Protein 7KSB (pdb70)

Solvent-accessible surface area: 9269 Å² total; per-residue (Å²): 131,21,56,34,11,72,0,6,34,15,8,15,40,0,16,80,7,5,40,158,19,54,121,10,57,125,117,0,28,62,7,0,172,45,0,75,94,54,5,66,80,113,72,17,43,40,35,0,0,58,5,7,69,79,12,8,54,42,8,109,40,28,103,72,80,7,2,83,23,0,22,146,112,21,72,20,132,18,46,5,59,15,24,112,165,29,78,4,72,155,22,104,113,19,52,34,10,80,0,7,36,15,11,14,52,0,11,77,7,5,32,153,20,56,119,12,56,118,113,0,31,55,7,0,163,46,0,76,85,53,7,67,79,127,61,28,49,49,21,0,1,74,5,3,73,77,13,10,55,64,12,110,35,30,96,87,76,7,1,80,23,1,23,146,111,20,71,23,138,21,51,4,55,14,22,136,166,28,82,18,89,171,34,102

Nearest PDB structures (foldseek):
  7ksb-assembly1_A  TM=1.011E+00  e=2.504E-15  Actinidia chinensis var. chinensis
  6iwm-assembly1_A  TM=9.734E-01  e=1.433E-10  Solanum melongena
  5tvi-assembly1_V  TM=9.740E-01  e=3.442E-09  Solanum melongena
  6frr-assembly2_B  TM=9.776E-01  e=2.811E-08  Artemisia vulgaris
  6frr-assembly1_A  TM=9.374E-01  e=6.586E-08  Artemisia vulgaris

InterPro domains:
  IPR000528 Plant non-specific lipid-transfer protein/Par allergen [PR00382] (28-44)
  IPR000528 Plant non-specific lipid-transfer protein/Par allergen [PR00382] (48-62)
  IPR000528 Plant non-specific lipid-transfer protein/Par allergen [PR00382] (69-84)
  IPR000528 Plant non-specific lipid-transfer protein/Par allergen [PR00382] (86-103)
  IPR000528 Plant non-specific lipid-transfer protein/Par allergen [PR00382] (104-114)
  IPR000528 Plant non-specific lipid-transfer protein/Par allergen [PTHR33076] (7-114)
  IPR016140 Bifunctional inhibitor/plant lipid transfer protein/seed storage helical domain [PF00234] (29-113)
  IPR016140 Bifunctional inhibitor/plant lipid transfer protein/seed storage helical domain [SM00499] (29-113)
  IPR036312 Bifunctional inhibitor/plant lipid transfer protein/seed storage helical domain superfamily [G3DSA:1.10.110.10] (26-114)
  IPR036312 Bifunctional inhibitor/plant lipid transfer protein/seed storage helical domain superfamily [SSF47699] (27-114)

Foldseek 3Di:
DDDLCLLCVLQVQVVVCQLPNDARDPSNLVSLVSLQVQQPDLVSLLNSQVSLLVVQVVPVSGDQVSQQCSCVRSVHPHQHGRHVPDDSVPGD/DDALCLLCVLQVQVVVCQLPPDAGDPSNLVSLVVLQVQQPDLVSLLNNQVSLLVVQVVSVSGDQVSQQCSCVRSVHPHQHGRHVPDDSVVGD

Radius of gyration: 16.4 Å; Cα contacts (8 Å, |Δi|>4): 303; chains: 2; bounding box: 37×41×37 Å

B-factor: mean 28.71, std 10.25, range [15.24, 72.19]

Organism: Actinidia chinensis var. chinensis (NCBI:txid1590841)

Sequence (184 aa):
AVSCGQVDTSLTPCLTYLTKGGTPSTQCCSGVRSLKSMTGTKADRQAACNCLKQAAARYQGIKDAAAAALSQKCGVQLSVPISRKTDCSKISAVSCGQVDTSLTPCLTTYLTKGGTPSTQCCSGVRSLKSMTGTKADRQAACNCLKQAAARYQGIKDAAAAALSQKCGVQQLSVPISRKTDCSKIS

Structure (mmCIF, N/CA/C/O backbone):
data_7KSB
#
_entry.id   7KSB
#
_cell.length_a   38.812
_cell.length_b   38.130
_cell.length_c   48.414
_cell.angle_alpha   90.000
_cell.angle_beta   98.860
_cell.angle_gamma   90.000
#
_symmetry.space_group_name_H-M   'P 1 21 1'
#
loop_
_entity.id
_entity.type
_entity.pdbx_descrip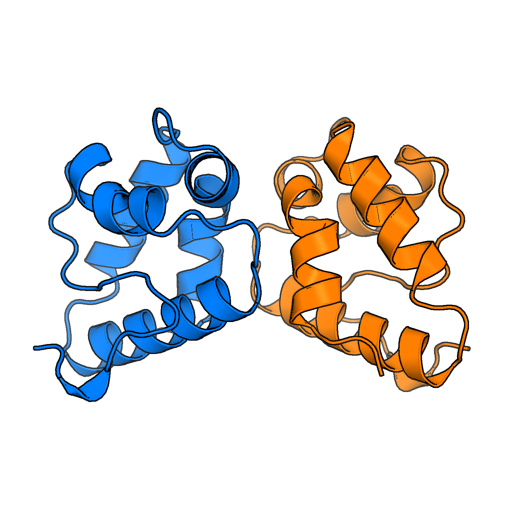tion
1 polymer 'Non-specific lipid-transfer protein 1'
2 non-polymer 'SULFATE ION'
3 water water
#
loop_
_atom_site.group_PDB
_atom_site.id
_atom_site.type_symbol
_atom_site.label_atom_id
_atom_site.label_alt_id
_atom_site.label_comp_id
_atom_site.label_asym_id
_atom_site.label_entity_id
_atom_site.label_seq_id
_atom_site.pdbx_PDB_ins_code
_atom_site.Cartn_x
_atom_site.Cartn_y
_atom_site.Cartn_z
_atom_site.occupancy
_atom_site.B_iso_or_equiv
_atom_site.auth_seq_id
_atom_site.auth_comp_id
_atom_site.auth_asym_id
_atom_site.auth_atom_id
_atom_site.pdbx_PDB_model_num
ATOM 1 N N . ALA A 1 1 ? 8.690 4.737 -10.104 1.00 44.32 1 ALA A N 1
ATOM 2 C CA . ALA A 1 1 ? 9.586 5.442 -9.159 1.00 42.38 1 ALA A CA 1
ATOM 3 C C . ALA A 1 1 ? 8.812 5.747 -7.869 1.00 41.38 1 ALA A C 1
ATOM 4 O O . ALA A 1 1 ? 7.701 6.307 -7.967 1.00 44.66 1 ALA A O 1
ATOM 6 N N . VAL A 1 2 ? 9.342 5.330 -6.714 1.00 37.49 2 VAL A N 1
ATOM 7 C CA . VAL A 1 2 ? 8.839 5.775 -5.385 1.00 33.84 2 VAL A CA 1
ATOM 8 C C . VAL A 1 2 ? 10.019 6.331 -4.589 1.00 31.06 2 VAL A C 1
ATOM 9 O O . VAL A 1 2 ? 11.109 5.724 -4.591 1.00 29.40 2 VAL A O 1
ATOM 13 N N . SER A 1 3 ? 9.791 7.473 -3.963 1.00 27.77 3 SER A N 1
ATOM 14 C CA . SER A 1 3 ? 10.737 8.130 -3.041 1.00 27.21 3 SER A CA 1
ATOM 15 C C . SER A 1 3 ? 10.478 7.640 -1.616 1.00 25.68 3 SER A C 1
ATOM 16 O O . SER A 1 3 ? 9.344 7.196 -1.310 1.00 20.49 3 SER A O 1
ATOM 19 N N . CYS A 1 4 ? 11.490 7.753 -0.752 1.00 25.70 4 CYS A N 1
ATOM 20 C CA . CYS A 1 4 ? 11.321 7.527 0.704 1.00 26.07 4 CYS A CA 1
ATOM 21 C C . CYS A 1 4 ? 10.326 8.549 1.267 1.00 23.34 4 CYS A C 1
ATOM 22 O O . CYS A 1 4 ? 9.635 8.172 2.182 1.00 22.27 4 CYS A O 1
ATOM 25 N N . GLY A 1 5 ? 10.256 9.754 0.712 1.00 23.09 5 GLY A N 1
ATOM 26 C CA . GLY A 1 5 ? 9.284 10.801 1.074 1.00 22.50 5 GLY A CA 1
ATOM 27 C C . GLY A 1 5 ? 7.864 10.273 0.949 1.00 22.20 5 GLY A C 1
ATOM 28 O O . GLY A 1 5 ? 7.072 10.354 1.948 1.00 20.02 5 GLY A O 1
ATOM 29 N N . GLN A 1 6 ? 7.562 9.711 -0.218 1.00 21.12 6 GLN A N 1
ATOM 30 C CA . GLN A 1 6 ? 6.268 9.041 -0.499 1.00 21.78 6 GLN A CA 1
ATOM 31 C C . GLN A 1 6 ? 6.048 7.912 0.497 1.00 21.93 6 GLN A C 1
ATOM 32 O O . GLN A 1 6 ? 4.992 7.894 1.144 1.00 20.73 6 GLN A O 1
ATOM 38 N N . VAL A 1 7 ? 7.025 7.027 0.651 1.00 22.14 7 VAL A N 1
ATOM 39 C CA . VAL A 1 7 ? 6.850 5.790 1.486 1.00 21.55 7 VAL A CA 1
ATOM 40 C C . VAL A 1 7 ? 6.646 6.162 2.964 1.00 21.29 7 VAL A C 1
ATOM 41 O O . VAL A 1 7 ? 5.640 5.733 3.562 1.00 19.12 7 VAL A O 1
ATOM 45 N N . ASP A 1 8 ? 7.532 7.000 3.494 1.00 21.09 8 ASP A N 1
ATOM 46 C CA . ASP A 1 8 ? 7.550 7.450 4.901 1.00 21.40 8 ASP A CA 1
ATOM 47 C C . ASP A 1 8 ? 6.296 8.268 5.237 1.00 19.52 8 ASP A C 1
ATOM 48 O O . ASP A 1 8 ? 5.730 8.079 6.335 1.00 19.01 8 ASP A O 1
ATOM 53 N N . THR A 1 9 ? 5.848 9.107 4.301 1.00 19.74 9 THR A N 1
ATOM 54 C CA . THR A 1 9 ? 4.639 9.941 4.458 1.00 18.78 9 THR A CA 1
ATOM 55 C C . THR A 1 9 ? 3.425 9.015 4.551 1.00 19.33 9 THR A C 1
ATOM 56 O O . THR A 1 9 ? 2.562 9.218 5.419 1.00 21.33 9 THR A O 1
ATOM 60 N N . SER A 1 10 ? 3.338 8.022 3.685 1.00 19.99 10 SER A N 1
ATOM 61 C CA . SER A 1 10 ? 2.205 7.063 3.690 1.00 21.23 10 SER A CA 1
ATOM 62 C C . SER A 1 10 ? 2.119 6.375 5.055 1.00 21.62 10 SER A C 1
ATOM 63 O O . SER A 1 10 ? 1.004 6.176 5.542 1.00 20.17 10 SER A O 1
ATOM 66 N N . LEU A 1 11 ? 3.229 6.012 5.681 1.00 20.86 11 LEU A N 1
ATOM 67 C CA . LEU A 1 11 ? 3.105 5.301 6.989 1.00 21.38 11 LEU A CA 1
ATOM 68 C C . LEU A 1 11 ? 3.246 6.266 8.180 1.00 21.84 11 LEU A C 1
ATOM 69 O O . LEU A 1 11 ? 3.219 5.784 9.318 1.00 19.76 11 LEU A O 1
ATOM 74 N N . THR A 1 12 ? 3.234 7.568 7.946 1.00 20.78 12 THR A N 1
ATOM 75 C CA . THR A 1 12 ? 3.366 8.547 9.044 1.00 22.83 12 THR A CA 1
ATOM 76 C C . THR A 1 12 ? 2.272 8.324 10.090 1.00 21.99 12 THR A C 1
ATOM 77 O O . THR A 1 12 ? 2.594 8.291 11.263 1.00 22.67 12 THR A O 1
ATOM 81 N N . PRO A 1 13 ? 0.990 8.103 9.742 1.00 21.78 13 PRO A N 1
ATOM 82 C CA . PRO A 1 13 ? -0.058 7.883 10.750 1.00 22.47 13 PRO A CA 1
ATOM 83 C C . PRO A 1 13 ? 0.010 6.526 11.455 1.00 20.95 13 PRO A C 1
ATOM 84 O O . PRO A 1 13 ? -0.798 6.313 12.312 1.00 20.94 13 PRO A O 1
ATOM 88 N N . CYS A 1 14 ? 0.897 5.627 11.026 1.00 18.75 14 CYS A N 1
ATOM 89 C CA . CYS A 1 14 ? 1.087 4.281 11.620 1.00 18.53 14 CYS A CA 1
ATOM 90 C C . CYS A 1 14 ? 2.093 4.287 12.773 1.00 18.54 14 CYS A C 1
ATOM 91 O O . CYS A 1 14 ? 2.219 3.252 13.421 1.00 17.26 14 CYS A O 1
ATOM 94 N N . LEU A 1 15 ? 2.773 5.405 13.044 1.00 20.07 15 LEU A N 1
ATOM 95 C CA . LEU A 1 15 ? 3.844 5.412 14.070 1.00 21.68 15 LEU A CA 1
ATOM 96 C C . LEU A 1 15 ? 3.260 5.133 15.447 1.00 20.78 15 LEU A C 1
ATOM 97 O O . LEU A 1 15 ? 3.925 4.458 16.217 1.00 18.74 15 LEU A O 1
ATOM 102 N N . THR A 1 16 ? 2.073 5.627 15.759 1.00 20.52 16 THR A N 1
ATOM 103 C CA . THR A 1 16 ? 1.475 5.326 17.083 1.00 21.14 16 THR A CA 1
ATOM 104 C C . THR A 1 16 ? 1.459 3.805 17.250 1.00 18.73 16 THR A C 1
ATOM 105 O O . THR A 1 16 ? 2.040 3.274 18.229 1.00 18.86 16 THR A O 1
ATOM 109 N N . TYR A 1 17 ? 0.844 3.112 16.300 1.00 18.42 17 TYR A N 1
ATOM 110 C CA . TYR A 1 17 ? 0.691 1.646 16.280 1.00 17.33 17 TYR A CA 1
ATOM 111 C C . TYR A 1 17 ? 2.065 0.993 16.228 1.00 17.36 17 TYR A C 1
ATOM 112 O O . TYR A 1 17 ? 2.281 -0.034 16.939 1.00 16.03 17 TYR A O 1
ATOM 121 N N . LEU A 1 18 ? 2.999 1.506 15.410 1.00 17.42 18 LEU A N 1
ATOM 122 C CA . LEU A 1 18 ? 4.283 0.781 15.239 1.00 17.63 18 LEU A CA 1
ATOM 123 C C . LEU A 1 18 ? 5.085 0.759 16.539 1.00 18.78 18 LEU A C 1
ATOM 124 O O . LEU A 1 18 ? 5.947 -0.151 16.680 1.00 19.49 18 LEU A O 1
ATOM 129 N N . THR A 1 19 ? 4.886 1.766 17.395 1.00 19.92 19 THR A N 1
ATOM 130 C CA . THR A 1 19 ? 5.662 1.965 18.628 1.00 20.92 19 THR A CA 1
ATOM 131 C C . THR A 1 19 ? 4.873 1.392 19.815 1.00 20.91 19 THR A C 1
ATOM 132 O O . THR A 1 19 ? 5.527 0.980 20.771 1.00 20.20 19 THR A O 1
ATOM 136 N N . LYS A 1 20 ? 3.545 1.391 19.788 1.00 21.57 20 LYS A N 1
ATOM 137 C CA . LYS A 1 20 ? 2.732 0.906 20.944 1.00 24.39 20 LYS A CA 1
ATOM 138 C C . LYS A 1 20 ? 1.992 -0.409 20.675 1.00 25.44 20 LYS A C 1
ATOM 139 O O . LYS A 1 20 ? 1.479 -0.987 21.651 1.00 28.57 20 LYS A O 1
ATOM 145 N N . GLY A 1 21 ? 1.821 -0.821 19.423 1.00 26.50 21 GLY A N 1
ATOM 146 C CA . GLY A 1 21 ? 0.955 -1.961 19.047 1.00 26.01 21 GLY A CA 1
ATOM 147 C C . GLY A 1 21 ? -0.524 -1.616 19.203 1.00 27.03 21 GLY A C 1
ATOM 148 O O . GLY A 1 21 ? -0.874 -0.417 19.123 1.00 25.71 21 GLY A O 1
ATOM 149 N N . GLY A 1 22 ? -1.353 -2.635 19.402 1.00 26.78 22 GLY A N 1
ATOM 150 C CA . GLY A 1 22 ? -2.828 -2.533 19.495 1.00 27.12 22 GLY A CA 1
ATOM 151 C C . GLY A 1 22 ? -3.454 -2.568 18.119 1.00 25.97 22 GLY A C 1
ATOM 152 O O . GLY A 1 22 ? -3.159 -3.496 17.362 1.00 26.67 22 GLY A O 1
ATOM 153 N N . THR A 1 23 ? -4.241 -1.560 17.772 1.00 26.47 23 THR A N 1
ATOM 154 C CA . THR A 1 23 ? -4.991 -1.519 16.496 1.00 27.99 23 THR A CA 1
ATOM 155 C C . THR A 1 23 ? -4.534 -0.327 15.683 1.00 27.26 23 THR A C 1
ATOM 156 O O . THR A 1 23 ? -4.593 0.780 16.183 1.00 29.48 23 THR A O 1
ATOM 160 N N . PRO A 1 24 ? -4.106 -0.490 14.416 1.00 27.89 24 PRO A N 1
ATOM 161 C CA . PRO A 1 24 ? -3.863 0.672 13.554 1.00 26.90 24 PRO A CA 1
ATOM 162 C C . 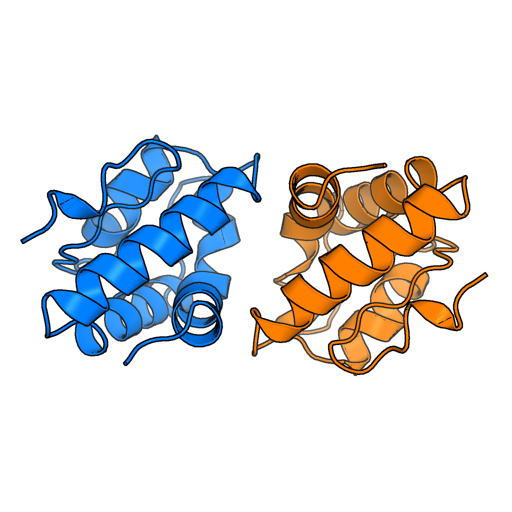PRO A 1 24 ? -5.119 1.539 13.317 1.00 25.97 24 PRO A C 1
ATOM 163 O O . PRO A 1 24 ? -6.197 1.041 13.221 1.00 25.78 24 PRO A O 1
ATOM 167 N N . SER A 1 25 ? -4.914 2.845 13.230 1.00 26.90 25 SER A N 1
ATOM 168 C CA . SER A 1 25 ? -5.946 3.851 12.859 1.00 27.59 25 SER A CA 1
ATOM 169 C C . SER A 1 25 ? -6.409 3.641 11.415 1.00 27.12 25 SER A C 1
ATOM 170 O O . SER A 1 25 ? -5.631 3.111 10.550 1.00 25.01 25 SER A O 1
ATOM 173 N N . THR A 1 26 ? -7.617 4.100 11.135 1.00 27.81 26 THR A N 1
ATOM 174 C CA . THR A 1 26 ? -8.181 4.079 9.763 1.00 28.41 26 THR A CA 1
ATOM 175 C C . THR A 1 26 ? -7.177 4.761 8.828 1.00 27.53 26 THR A C 1
ATOM 176 O O . THR A 1 26 ? -6.903 4.206 7.774 1.00 24.13 26 THR A O 1
ATOM 180 N N . GLN A 1 27 ? -6.647 5.924 9.208 1.00 27.09 27 GLN A N 1
ATOM 181 C CA . GLN A 1 27 ? -5.694 6.674 8.354 1.00 28.64 27 GLN A CA 1
ATOM 182 C C . GLN A 1 27 ? -4.417 5.844 8.186 1.00 24.60 27 GLN A C 1
ATOM 183 O O . GLN A 1 27 ? -3.847 5.853 7.090 1.00 23.81 27 GLN A O 1
ATOM 189 N N . CYS A 1 28 ? -3.980 5.140 9.223 1.00 23.13 28 CYS A N 1
ATOM 190 C CA . CYS A 1 28 ? -2.808 4.239 9.078 1.00 21.45 28 CYS A CA 1
ATOM 191 C C . CYS A 1 28 ? -3.123 3.197 8.012 1.00 21.14 28 CYS A C 1
ATOM 192 O O . CYS A 1 28 ? -2.316 3.062 7.082 1.00 19.59 28 CYS A O 1
ATOM 195 N N . CYS A 1 29 ? -4.256 2.508 8.116 1.00 21.19 29 CYS A N 1
ATOM 196 C CA . CYS A 1 29 ? -4.618 1.482 7.103 1.00 22.27 29 CYS A CA 1
ATOM 197 C C . CYS A 1 29 ? -4.749 2.114 5.704 1.00 22.70 29 CYS A C 1
ATOM 198 O O . CYS A 1 29 ? -4.322 1.483 4.716 1.00 21.86 29 CYS A O 1
ATOM 201 N N . SER A 1 30 ? -5.293 3.329 5.577 1.00 21.94 30 SER A N 1
ATOM 202 C CA . SER A 1 30 ? -5.372 4.031 4.260 1.00 21.97 30 SER A CA 1
ATOM 203 C C . SER A 1 30 ? -3.954 4.247 3.721 1.00 19.41 30 SER A C 1
ATOM 204 O O . SER A 1 30 ? -3.685 4.019 2.556 1.00 18.66 30 SER A O 1
ATOM 207 N N . GLY A 1 31 ? -3.027 4.526 4.618 1.00 17.95 31 GLY A N 1
ATOM 208 C CA . GLY A 1 31 ? -1.615 4.700 4.314 1.00 17.46 31 GLY A CA 1
ATOM 209 C C . GLY A 1 31 ? -1.008 3.421 3.753 1.00 17.35 31 GLY A C 1
ATOM 210 O O . GLY A 1 31 ? -0.210 3.496 2.828 1.00 15.24 31 GLY A O 1
ATOM 211 N N . VAL A 1 32 ? -1.308 2.295 4.393 1.00 17.01 32 VAL A N 1
ATOM 212 C CA . VAL A 1 32 ? -0.769 0.964 4.011 1.00 17.59 32 VAL A CA 1
ATOM 213 C C . VAL A 1 32 ? -1.346 0.600 2.649 1.00 17.64 32 VAL A C 1
ATOM 214 O O . VAL A 1 32 ? -0.609 0.071 1.778 1.00 18.20 32 VAL A O 1
ATOM 218 N N . ARG A 1 33 ? -2.630 0.830 2.476 1.00 18.79 33 ARG A N 1
ATOM 219 C CA . ARG A 1 33 ? -3.245 0.711 1.121 1.00 20.90 33 ARG A CA 1
ATOM 220 C C . ARG A 1 33 ? -2.524 1.581 0.082 1.00 20.77 33 ARG A C 1
ATOM 221 O O . ARG A 1 33 ? -2.337 1.082 -0.984 1.00 19.28 33 ARG A O 1
ATOM 229 N N . SER A 1 34 ? -2.136 2.826 0.393 1.00 20.47 34 SER A N 1
ATOM 230 C CA . SER A 1 34 ? -1.426 3.703 -0.570 1.00 21.99 34 SER A CA 1
ATOM 231 C C . SER A 1 34 ? -0.110 3.038 -0.903 1.00 19.33 34 SER A C 1
ATOM 232 O O . SER A 1 34 ? 0.272 3.082 -2.051 1.00 21.39 34 SER A O 1
ATOM 235 N N . LEU A 1 35 ? 0.564 2.493 0.090 1.00 18.09 35 LEU A N 1
ATOM 236 C CA . LEU A 1 35 ? 1.868 1.843 -0.111 1.00 20.04 35 LEU A CA 1
ATOM 237 C C . LEU A 1 35 ? 1.730 0.689 -1.121 1.00 19.00 35 LEU A C 1
ATOM 238 O O . LEU A 1 35 ? 2.574 0.543 -2.007 1.00 18.10 35 LEU A O 1
ATOM 243 N N . LYS A 1 36 ? 0.745 -0.165 -0.921 1.00 19.20 36 LYS A N 1
ATOM 244 C CA . LYS A 1 36 ? 0.473 -1.305 -1.828 1.00 19.10 36 LYS A CA 1
ATOM 245 C C . LYS A 1 36 ? 0.187 -0.750 -3.233 1.00 20.02 36 LYS A C 1
ATOM 246 O O . LYS A 1 36 ? 0.788 -1.235 -4.216 1.00 19.78 36 LYS A O 1
ATOM 252 N N . SER A 1 37 ? -0.667 0.259 -3.374 1.00 20.60 37 SER A N 1
ATOM 253 C CA . SER A 1 37 ? -0.990 0.712 -4.753 1.00 22.65 37 SER A CA 1
ATOM 254 C C . SER A 1 37 ? 0.211 1.378 -5.421 1.00 22.50 37 SER A C 1
ATOM 255 O O . SER A 1 37 ? 0.168 1.504 -6.617 1.00 20.66 37 SER A O 1
ATOM 258 N N . MET A 1 38 ? 1.238 1.793 -4.684 1.00 24.07 38 MET A N 1
ATOM 259 C CA . MET A 1 38 ? 2.359 2.500 -5.340 1.00 26.46 38 MET A CA 1
ATOM 260 C C . MET A 1 38 ? 3.550 1.555 -5.591 1.00 25.79 38 MET A C 1
ATOM 261 O O . MET A 1 38 ? 4.545 2.007 -6.203 1.00 26.88 38 MET A O 1
ATOM 266 N N . THR A 1 39 ? 3.451 0.280 -5.224 1.00 23.97 39 THR A N 1
ATOM 267 C CA . THR A 1 39 ? 4.598 -0.655 -5.371 1.00 24.76 39 THR A CA 1
ATOM 268 C C . THR A 1 39 ? 4.270 -1.834 -6.302 1.00 24.79 39 THR A C 1
ATOM 269 O O . THR A 1 39 ? 4.545 -2.975 -5.933 1.00 25.52 39 THR A O 1
ATOM 273 N N . GLY A 1 40 ? 3.704 -1.568 -7.474 1.00 24.34 40 GLY A N 1
ATOM 274 C CA . GLY A 1 40 ? 3.372 -2.611 -8.451 1.00 23.41 40 GLY A CA 1
ATOM 275 C C . GLY A 1 40 ? 4.594 -3.207 -9.144 1.00 22.92 40 GLY A C 1
ATOM 276 O O . GLY A 1 40 ? 4.487 -4.296 -9.691 1.00 22.58 40 GLY A O 1
ATOM 277 N N . THR A 1 41 ? 5.715 -2.503 -9.251 1.00 21.18 41 THR A N 1
ATOM 278 C CA . THR A 1 41 ? 6.887 -3.108 -9.936 1.00 20.96 41 THR A CA 1
ATOM 279 C C . THR A 1 41 ? 7.868 -3.639 -8.886 1.00 20.89 41 THR A C 1
ATOM 280 O O . THR A 1 41 ? 7.930 -3.111 -7.773 1.00 19.47 41 THR A O 1
ATOM 284 N N . LYS A 1 42 ? 8.664 -4.625 -9.258 1.00 22.28 42 LYS A N 1
ATOM 285 C CA . LYS A 1 42 ? 9.803 -5.072 -8.415 1.00 24.05 42 LYS A CA 1
ATOM 286 C C . LYS A 1 42 ? 10.695 -3.880 -7.982 1.00 23.03 42 LYS A C 1
ATOM 287 O O . LYS A 1 42 ? 11.119 -3.851 -6.829 1.00 21.81 42 LYS A O 1
ATOM 293 N N . ALA A 1 43 ? 10.992 -2.910 -8.852 1.00 23.87 43 ALA A N 1
ATOM 294 C CA . ALA A 1 43 ? 11.894 -1.788 -8.468 1.00 23.82 43 ALA A CA 1
ATOM 295 C C . ALA A 1 43 ? 11.261 -1.009 -7.302 1.00 23.08 43 ALA A C 1
ATOM 296 O O . ALA A 1 43 ? 11.945 -0.639 -6.343 1.00 20.99 43 ALA A O 1
ATOM 298 N N . ASP A 1 44 ? 9.961 -0.759 -7.388 1.00 22.70 44 ASP A N 1
ATOM 299 C CA . ASP A 1 44 ? 9.236 0.063 -6.385 1.00 22.64 44 ASP A CA 1
ATOM 300 C C . ASP A 1 44 ? 9.168 -0.734 -5.087 1.00 21.68 44 ASP A C 1
ATOM 301 O O . ASP A 1 44 ? 9.290 -0.112 -4.054 1.00 22.38 44 ASP A O 1
ATOM 306 N N . ARG A 1 45 ? 8.977 -2.052 -5.140 1.00 22.07 45 ARG A N 1
ATOM 307 C CA . ARG A 1 45 ? 8.902 -2.881 -3.905 1.00 22.41 45 ARG A CA 1
ATOM 308 C C . ARG A 1 45 ? 10.274 -2.866 -3.226 1.00 21.96 45 ARG A C 1
ATOM 309 O O . ARG A 1 45 ? 10.369 -2.736 -2.013 1.00 20.68 45 ARG A O 1
ATOM 317 N N . GLN A 1 46 ? 11.334 -3.022 -3.998 1.00 22.53 46 GLN A N 1
ATOM 318 C CA . GLN A 1 46 ? 12.687 -2.970 -3.418 1.00 22.72 46 GLN A CA 1
ATOM 319 C C . GLN A 1 46 ? 12.963 -1.565 -2.880 1.00 22.05 46 GLN A C 1
ATOM 320 O O . GLN A 1 46 ? 13.537 -1.498 -1.777 1.00 20.73 46 GLN A O 1
ATOM 326 N N . ALA A 1 47 ? 12.611 -0.505 -3.616 1.00 20.97 47 ALA A N 1
ATOM 327 C CA . ALA A 1 47 ? 12.803 0.876 -3.143 1.00 20.91 47 ALA A CA 1
ATOM 328 C C . ALA A 1 47 ? 11.981 1.051 -1.858 1.00 21.02 47 ALA A C 1
ATOM 329 O O . ALA A 1 47 ? 12.543 1.589 -0.870 1.00 21.84 47 ALA A O 1
ATOM 331 N N . ALA A 1 48 ? 10.746 0.562 -1.817 1.00 19.16 48 ALA A N 1
ATOM 332 C CA . ALA A 1 48 ? 9.902 0.757 -0.609 1.00 20.61 48 ALA A CA 1
ATOM 333 C C . ALA A 1 48 ? 10.588 0.058 0.558 1.00 21.61 48 ALA A C 1
ATOM 334 O O . ALA A 1 48 ? 10.781 0.676 1.623 1.00 21.83 48 ALA A O 1
ATOM 336 N N . CYS A 1 49 ? 10.986 -1.183 0.329 1.00 22.22 49 CYS A N 1
ATOM 337 C CA . CYS A 1 49 ? 11.593 -2.027 1.379 1.00 24.00 49 CYS A CA 1
ATOM 338 C C . CYS A 1 49 ? 12.809 -1.275 1.959 1.00 23.14 49 CYS A C 1
ATOM 339 O O . CYS A 1 49 ? 12.980 -1.298 3.166 1.00 21.37 49 CYS A O 1
ATOM 342 N N . ASN A 1 50 ? 13.666 -0.701 1.110 1.00 25.05 50 ASN A N 1
ATOM 343 C CA . ASN A 1 50 ? 14.882 0.015 1.573 1.00 25.81 50 ASN A CA 1
ATOM 344 C C . ASN A 1 50 ? 14.484 1.218 2.431 1.00 24.43 50 ASN A C 1
ATOM 345 O O . ASN A 1 50 ? 15.043 1.335 3.528 1.00 22.23 50 ASN A O 1
ATOM 350 N N . CYS A 1 51 ? 13.582 2.057 1.927 1.00 24.49 51 CYS A N 1
ATOM 351 C CA . CYS A 1 51 ? 13.001 3.207 2.675 1.00 26.25 51 CYS A CA 1
ATOM 352 C C . CYS A 1 51 ? 12.526 2.748 4.061 1.00 26.99 51 CYS A C 1
ATOM 353 O O . CYS A 1 51 ? 12.833 3.426 5.075 1.00 29.19 51 CYS A O 1
ATOM 356 N N . LEU A 1 52 ? 11.834 1.623 4.140 1.00 26.16 52 LEU A N 1
ATOM 357 C CA . LEU A 1 52 ? 11.183 1.227 5.428 1.00 25.06 52 LEU A CA 1
ATOM 358 C C . LEU A 1 52 ? 12.214 0.605 6.362 1.00 25.35 52 LEU A C 1
ATOM 359 O O . LEU A 1 52 ? 12.058 0.707 7.587 1.00 23.76 52 LEU A O 1
ATOM 364 N N . LYS A 1 53 ? 13.221 -0.035 5.790 1.00 24.31 53 LYS A N 1
ATOM 365 C CA . LYS A 1 53 ? 14.405 -0.521 6.521 1.00 26.28 53 LYS A CA 1
ATOM 366 C C . LYS A 1 53 ? 15.107 0.662 7.193 1.00 24.99 53 LYS A C 1
ATOM 367 O O . LYS A 1 53 ? 15.458 0.552 8.357 1.00 25.51 53 LYS A O 1
ATOM 373 N N . GLN A 1 54 ? 15.421 1.691 6.428 1.00 25.29 54 GLN A N 1
ATOM 374 C CA . GLN A 1 54 ? 16.120 2.901 6.917 1.00 25.98 54 GLN A CA 1
ATOM 375 C C . GLN A 1 54 ? 15.265 3.555 8.016 1.00 25.11 54 GLN A C 1
ATOM 376 O O . GLN A 1 54 ? 15.845 3.991 9.022 1.00 24.39 54 GLN A O 1
ATOM 382 N N . ALA A 1 55 ? 13.945 3.584 7.862 1.00 22.79 55 ALA A N 1
ATOM 383 C CA . ALA A 1 55 ? 13.027 4.252 8.819 1.00 23.21 55 ALA A CA 1
ATOM 384 C C . ALA A 1 55 ? 12.989 3.461 10.120 1.00 23.25 55 ALA A C 1
ATOM 385 O O . ALA A 1 55 ? 13.159 4.058 11.169 1.00 24.35 55 ALA A O 1
ATOM 387 N N . ALA A 1 56 ? 12.856 2.149 10.045 1.00 23.05 56 ALA A N 1
ATOM 388 C CA . ALA A 1 56 ? 12.891 1.230 11.208 1.00 24.27 56 ALA A CA 1
ATOM 389 C C . ALA A 1 56 ? 14.243 1.349 11.950 1.00 25.92 56 ALA A C 1
ATOM 390 O O . ALA A 1 56 ? 14.250 1.342 13.177 1.00 26.99 56 ALA A O 1
ATOM 392 N N . ALA A 1 57 ? 15.356 1.499 11.235 1.00 25.54 57 ALA A N 1
ATOM 393 C CA . ALA A 1 57 ? 16.691 1.724 11.839 1.00 25.88 57 ALA A CA 1
ATOM 394 C C . ALA A 1 57 ? 16.722 3.070 12.600 1.00 25.46 57 ALA A C 1
ATOM 395 O O . ALA A 1 57 ? 17.286 3.095 13.731 1.00 26.73 57 ALA A O 1
ATOM 397 N N . ARG A 1 58 ? 16.154 4.151 12.060 1.00 23.74 58 ARG A N 1
ATOM 398 C CA . ARG A 1 58 ? 16.226 5.494 12.668 1.00 25.38 58 ARG A CA 1
ATOM 399 C C . ARG A 1 58 ? 15.203 5.620 13.816 1.00 23.18 58 ARG A C 1
ATOM 400 O O . ARG A 1 58 ? 15.497 6.342 14.760 1.00 22.25 58 ARG A O 1
ATOM 408 N N . TYR A 1 59 ? 14.045 5.011 13.702 1.00 21.92 59 TYR A N 1
ATOM 409 C CA . TYR A 1 59 ? 12.973 5.094 14.733 1.00 22.49 59 TYR A CA 1
ATOM 410 C C . TYR A 1 59 ? 13.110 3.910 15.685 1.00 19.27 59 TYR A C 1
ATOM 411 O O . TYR A 1 59 ? 12.572 2.821 15.453 1.00 19.97 59 TYR A O 1
ATOM 420 N N . GLN A 1 60 ? 13.873 4.115 16.734 1.00 18.57 60 GLN A N 1
ATOM 421 C CA . GLN A 1 60 ? 14.270 3.061 17.684 1.00 17.97 60 GLN A CA 1
ATOM 422 C C . GLN A 1 60 ? 13.055 2.572 18.519 1.00 17.82 60 GLN A C 1
ATOM 423 O O . GLN A 1 60 ? 13.184 1.535 19.147 1.00 18.41 60 GLN A O 1
ATOM 429 N N . GLY A 1 61 ? 11.939 3.282 18.590 1.00 16.75 61 GLY A N 1
ATOM 430 C CA . GLY A 1 61 ? 10.785 2.823 19.397 1.00 18.85 61 GLY A CA 1
ATOM 431 C C . GLY A 1 61 ? 9.892 1.861 18.597 1.00 19.60 61 GLY A C 1
ATOM 432 O O . GLY A 1 61 ? 8.897 1.396 19.129 1.00 20.93 61 GLY A O 1
ATOM 433 N N . ILE A 1 62 ? 10.226 1.553 17.351 1.00 22.02 62 ILE A N 1
ATOM 434 C CA . ILE A 1 62 ? 9.377 0.632 16.530 1.00 22.69 62 ILE A CA 1
ATOM 435 C C . ILE A 1 62 ? 9.466 -0.783 17.104 1.00 23.92 62 ILE A C 1
ATOM 436 O O . ILE A 1 62 ? 10.577 -1.232 17.373 1.00 23.85 62 ILE A O 1
ATOM 441 N N . LYS A 1 63 ? 8.318 -1.383 17.395 1.00 23.81 63 LYS A N 1
ATOM 442 C CA . LYS A 1 63 ? 8.218 -2.799 17.801 1.00 27.18 63 LYS A CA 1
ATOM 443 C C . LYS A 1 63 ? 8.252 -3.681 16.544 1.00 27.19 63 LYS A C 1
ATOM 444 O O . LYS A 1 63 ? 7.386 -3.520 15.684 1.00 24.81 63 LYS A O 1
ATOM 450 N N . ASP A 1 64 ? 9.194 -4.600 16.422 1.00 29.93 64 ASP A N 1
ATOM 451 C CA . ASP A 1 64 ? 9.280 -5.469 15.221 1.00 30.88 64 ASP A CA 1
ATOM 452 C C . ASP A 1 64 ? 7.982 -6.267 15.067 1.00 27.61 64 ASP A C 1
ATOM 453 O O . ASP A 1 64 ? 7.533 -6.451 13.912 1.00 24.60 64 ASP A O 1
ATOM 458 N N . ALA A 1 65 ? 7.411 -6.755 16.179 1.00 24.31 65 ALA A N 1
ATOM 459 C CA . ALA A 1 65 ? 6.133 -7.494 16.127 1.00 22.79 65 ALA A CA 1
ATOM 460 C C . ALA A 1 65 ? 5.105 -6.625 15.417 1.00 20.31 65 ALA A C 1
ATOM 461 O O . ALA A 1 65 ? 4.414 -7.136 14.562 1.00 21.63 65 ALA A O 1
ATOM 463 N N . ALA A 1 66 ? 4.935 -5.373 15.835 1.00 18.54 66 ALA A N 1
ATOM 464 C CA . ALA A 1 66 ? 3.900 -4.462 15.305 1.00 17.64 66 ALA A CA 1
ATOM 465 C C . ALA A 1 66 ? 4.153 -4.231 13.825 1.00 18.17 66 ALA A C 1
ATOM 466 O O . ALA A 1 66 ? 3.172 -4.32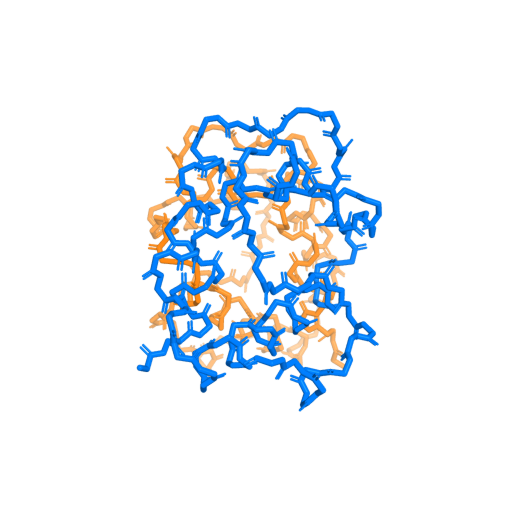9 13.028 1.00 17.43 66 ALA A O 1
ATOM 468 N N . ALA A 1 67 ? 5.414 -3.990 13.452 1.00 17.11 67 ALA A N 1
ATOM 469 C CA . ALA A 1 67 ? 5.791 -3.777 12.032 1.00 18.31 67 ALA A CA 1
ATOM 470 C C . ALA A 1 67 ? 5.354 -4.983 11.165 1.00 18.34 67 ALA A C 1
ATOM 471 O O . ALA A 1 67 ? 4.789 -4.816 10.056 1.00 17.47 67 ALA A O 1
ATOM 473 N N . ALA A 1 68 ? 5.618 -6.203 11.621 1.00 18.96 68 ALA A N 1
ATOM 474 C CA . ALA A 1 68 ? 5.367 -7.442 10.850 1.00 19.24 68 ALA A CA 1
ATOM 475 C C . ALA A 1 68 ? 3.874 -7.722 10.750 1.00 19.30 68 ALA A C 1
ATOM 476 O O . ALA A 1 68 ? 3.524 -8.430 9.834 1.00 19.16 68 ALA A O 1
ATOM 478 N N . ALA A 1 69 ? 3.048 -7.223 11.684 1.00 18.37 69 ALA A N 1
ATOM 479 C CA . ALA A 1 69 ? 1.591 -7.454 11.727 1.00 18.43 69 ALA A CA 1
ATOM 480 C C . ALA A 1 69 ? 0.850 -6.288 11.053 1.00 17.94 69 ALA A C 1
ATOM 481 O O . ALA A 1 69 ? -0.361 -6.447 10.891 1.00 18.72 69 ALA A O 1
ATOM 483 N N . LEU A 1 70 ? 1.512 -5.204 10.660 1.00 17.31 70 LEU A N 1
ATOM 484 C CA . LEU A 1 70 ? 0.774 -3.982 10.202 1.00 17.07 70 LEU A CA 1
ATOM 485 C C . LEU A 1 70 ? -0.099 -4.342 8.999 1.00 17.73 70 LEU A C 1
ATOM 486 O O . LEU A 1 70 ? -1.284 -4.033 9.036 1.00 16.27 70 LEU A O 1
ATOM 491 N N . SER A 1 71 ? 0.442 -4.996 7.954 1.00 18.71 71 SER A N 1
ATOM 492 C CA . SER A 1 71 ? -0.379 -5.246 6.726 1.00 19.70 71 SER A CA 1
ATOM 493 C C . SER A 1 71 ? -1.557 -6.193 7.029 1.00 20.43 71 SER A C 1
ATOM 494 O O . SER A 1 71 ? -2.681 -5.915 6.574 1.00 19.73 71 SER A O 1
ATOM 497 N N . GLN A 1 72 ? -1.295 -7.261 7.763 1.00 18.55 72 GLN A N 1
ATOM 498 C CA . GLN A 1 72 ? -2.311 -8.225 8.269 1.00 22.28 72 GLN A CA 1
ATOM 499 C C . GLN A 1 72 ? -3.418 -7.478 9.024 1.00 21.29 72 GLN A C 1
ATOM 500 O O . GLN A 1 72 ? -4.592 -7.744 8.763 1.00 21.65 72 GLN A O 1
ATOM 506 N N . LYS A 1 73 ? -3.081 -6.600 9.963 1.00 20.13 73 LYS A N 1
ATOM 507 C CA . LYS A 1 73 ? -4.138 -5.929 10.798 1.00 21.78 73 LYS A CA 1
ATOM 508 C C . LYS A 1 73 ? -4.887 -4.894 9.970 1.00 21.74 73 LYS A C 1
ATOM 509 O O . LYS A 1 73 ? -6.040 -4.620 10.325 1.00 19.43 73 LYS A O 1
ATOM 515 N N . CYS A 1 74 ? -4.302 -4.430 8.868 1.00 18.21 74 CYS A N 1
ATOM 516 C CA . CYS A 1 74 ? -4.988 -3.491 7.954 1.00 18.80 74 CYS A CA 1
ATOM 517 C C . CYS A 1 74 ? -5.760 -4.243 6.890 1.00 17.79 74 CYS A C 1
ATOM 518 O O . CYS A 1 74 ? -6.440 -3.579 6.142 1.00 18.80 74 CYS A O 1
ATOM 521 N N . GLY A 1 75 ? -5.669 -5.568 6.802 1.00 17.09 75 GLY A N 1
ATOM 522 C CA . GLY A 1 75 ? -6.379 -6.272 5.719 1.00 17.48 75 GLY A CA 1
ATOM 523 C C . GLY A 1 75 ? -5.715 -6.043 4.354 1.00 17.68 75 GLY A C 1
ATOM 524 O O . GLY A 1 75 ? -6.376 -6.186 3.334 1.00 17.13 75 GLY A O 1
ATOM 525 N N . VAL A 1 76 ? -4.449 -5.691 4.331 1.00 17.10 76 VAL A N 1
ATOM 526 C CA . VAL A 1 76 ? -3.737 -5.366 3.054 1.00 17.74 76 VAL A CA 1
ATOM 527 C C . VAL A 1 76 ? -2.735 -6.481 2.770 1.00 19.00 76 VAL A C 1
ATOM 528 O O . VAL A 1 76 ? -1.907 -6.775 3.605 1.00 18.87 76 VAL A O 1
ATOM 532 N N . GLN A 1 77 ? -2.745 -6.993 1.544 1.00 22.04 77 GLN A N 1
ATOM 533 C CA . GLN A 1 77 ? -1.717 -7.942 1.066 1.00 23.43 77 GLN A CA 1
ATOM 534 C C . GLN A 1 77 ? -0.531 -7.102 0.624 1.00 24.20 77 GLN A C 1
ATOM 535 O O . GLN A 1 77 ? -0.529 -6.625 -0.506 1.00 23.48 77 GLN A O 1
ATOM 541 N N . LEU A 1 78 ? 0.353 -6.782 1.557 1.00 25.80 78 LEU A N 1
ATOM 542 C CA . LEU A 1 78 ? 1.458 -5.858 1.263 1.00 29.21 78 LEU A CA 1
ATOM 543 C C . LEU A 1 78 ? 2.723 -6.699 1.218 1.00 34.74 78 LEU A C 1
ATOM 544 O O . LEU A 1 78 ? 3.176 -7.204 2.318 1.00 37.82 78 LEU A O 1
ATOM 549 N N . SER A 1 79 ? 3.294 -6.738 0.020 1.00 39.61 79 SER A N 1
ATOM 550 C CA . SER A 1 79 ? 4.425 -7.593 -0.408 1.00 43.03 79 SER A CA 1
ATOM 551 C C . SER A 1 79 ? 5.761 -6.894 -0.114 1.00 45.82 79 SER A C 1
ATOM 552 O O . SER A 1 79 ? 6.737 -7.076 -0.923 1.00 43.92 79 SER A O 1
ATOM 555 N N . VAL A 1 80 ? 5.838 -6.166 1.010 1.00 43.22 80 VAL A N 1
ATOM 556 C CA . VAL A 1 80 ? 7.059 -5.434 1.459 1.00 41.78 80 VAL A CA 1
ATOM 557 C C . VAL A 1 80 ? 7.172 -5.604 2.970 1.00 42.19 80 VAL A C 1
ATOM 558 O O . VAL A 1 80 ? 6.316 -5.137 3.718 1.00 43.30 80 VAL A O 1
ATOM 562 N N . PRO A 1 81 ? 8.227 -6.281 3.477 1.00 42.95 81 PRO A N 1
ATOM 563 C CA . PRO A 1 81 ? 8.447 -6.382 4.918 1.00 40.33 81 PRO A CA 1
ATOM 564 C C . PRO A 1 81 ? 8.989 -5.065 5.488 1.00 40.59 81 PRO A C 1
ATOM 565 O O . PRO A 1 81 ? 9.557 -4.247 4.761 1.00 40.62 81 PRO A O 1
ATOM 569 N N . ILE A 1 82 ? 8.767 -4.869 6.780 1.00 38.38 82 ILE A N 1
ATOM 570 C CA . ILE A 1 82 ? 9.144 -3.634 7.524 1.00 38.28 82 ILE A CA 1
ATOM 571 C C . ILE A 1 82 ? 10.011 -4.113 8.685 1.00 38.97 82 ILE A C 1
ATOM 572 O O . ILE A 1 82 ? 9.429 -4.617 9.665 1.00 39.49 82 ILE A O 1
ATOM 577 N N . SER A 1 83 ? 11.333 -3.966 8.557 1.00 37.85 83 SER A N 1
ATOM 578 C CA . SER A 1 83 ? 12.347 -4.364 9.568 1.00 37.05 83 SER A CA 1
ATOM 579 C C . SER A 1 83 ? 13.712 -3.798 9.193 1.00 37.11 83 SER A C 1
ATOM 580 O O . SER A 1 83 ? 14.024 -3.749 7.975 1.00 33.03 83 SER A O 1
ATOM 583 N N . ARG A 1 84 ? 14.510 -3.432 10.199 1.00 36.57 84 ARG A N 1
ATOM 584 C CA . ARG A 1 84 ? 15.874 -2.879 9.977 1.00 36.56 84 ARG A CA 1
ATOM 585 C C . ARG A 1 84 ? 16.851 -3.975 9.492 1.00 34.16 84 ARG A C 1
ATOM 586 O O . ARG A 1 84 ? 17.938 -3.585 9.017 1.00 32.99 84 ARG A O 1
ATOM 594 N N . LYS A 1 85 ? 16.450 -5.250 9.506 1.00 34.15 85 LYS A N 1
ATOM 595 C CA . LYS A 1 85 ? 17.325 -6.429 9.224 1.00 38.74 85 LYS A CA 1
ATOM 596 C C . LYS A 1 85 ? 16.960 -7.157 7.915 1.00 36.67 85 LYS A C 1
ATOM 597 O O . LYS A 1 85 ? 17.482 -8.264 7.694 1.00 36.71 85 LYS A O 1
ATOM 603 N N . THR A 1 86 ? 16.070 -6.617 7.079 1.00 37.53 86 THR A N 1
ATOM 604 C CA . THR A 1 86 ? 15.581 -7.387 5.908 1.00 37.63 86 THR A CA 1
ATOM 605 C C . THR A 1 86 ? 16.586 -7.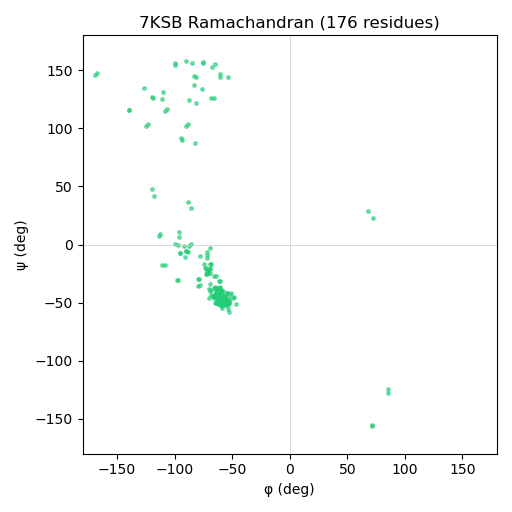229 4.782 1.00 34.53 86 THR A C 1
ATOM 606 O O . THR A 1 86 ? 17.175 -6.142 4.658 1.00 33.82 86 THR A O 1
ATOM 610 N N . ASP A 1 87 ? 16.754 -8.282 4.001 1.00 34.61 87 ASP A N 1
ATOM 611 C CA . ASP A 1 87 ? 17.521 -8.181 2.736 1.00 33.06 87 ASP A CA 1
ATOM 612 C C . ASP A 1 87 ? 16.541 -7.817 1.622 1.00 29.19 87 ASP A C 1
ATOM 613 O O . ASP A 1 87 ? 15.865 -8.714 1.076 1.00 27.94 87 ASP A O 1
ATOM 618 N N . CYS A 1 88 ? 16.551 -6.544 1.254 1.00 28.59 88 CYS A N 1
ATOM 619 C CA . CYS A 1 88 ? 15.550 -5.938 0.344 1.00 30.05 88 CYS A CA 1
ATOM 620 C C . CYS A 1 88 ? 15.805 -6.449 -1.074 1.00 30.04 88 CYS A C 1
ATOM 621 O O . CYS A 1 88 ? 14.824 -6.457 -1.853 1.00 28.86 88 CYS A O 1
ATOM 624 N N . SER A 1 89 ? 17.027 -6.902 -1.364 1.00 29.61 89 SER A N 1
ATOM 625 C CA . SER A 1 89 ? 17.409 -7.442 -2.699 1.00 33.19 89 SER A CA 1
ATOM 626 C C . SER A 1 89 ? 16.754 -8.808 -2.980 1.00 34.77 89 SER A C 1
ATOM 627 O O . SER A 1 89 ? 16.629 -9.177 -4.176 1.00 34.37 89 SER A O 1
ATOM 630 N N . LYS A 1 90 ? 16.344 -9.531 -1.939 1.00 34.66 90 LYS A N 1
ATOM 631 C CA . LYS A 1 90 ? 15.742 -10.875 -2.070 1.00 39.46 90 LYS A CA 1
ATOM 632 C C . LYS A 1 90 ? 14.226 -10.798 -2.285 1.00 41.78 90 LYS A C 1
ATOM 633 O O . LYS A 1 90 ? 13.609 -11.868 -2.493 1.00 44.32 90 LYS A O 1
ATOM 639 N N . ILE A 1 91 ? 13.648 -9.595 -2.298 1.00 40.85 91 ILE A N 1
ATOM 640 C CA . ILE A 1 91 ? 12.185 -9.375 -2.492 1.00 43.70 91 ILE A CA 1
ATOM 641 C C . ILE A 1 91 ? 11.822 -9.562 -3.966 1.00 43.75 91 ILE A C 1
ATOM 642 O O . ILE A 1 91 ? 12.524 -8.996 -4.818 1.00 40.00 91 ILE A O 1
ATOM 647 N N . SER A 1 92 ? 10.742 -10.316 -4.209 1.00 41.62 92 SER A N 1
ATOM 648 C CA . SER A 1 92 ? 10.144 -10.551 -5.540 1.00 45.42 92 SER A CA 1
ATOM 649 C C . SER A 1 92 ? 9.365 -9.309 -5.972 1.00 45.76 92 SER A C 1
ATOM 650 O O . SER A 1 92 ? 9.215 -9.058 -7.194 1.00 44.50 92 SER A O 1
ATOM 654 N N . ALA B 1 1 ? 29.103 13.533 17.489 1.00 45.60 1 ALA B N 1
ATOM 655 C CA . ALA B 1 1 ? 27.835 14.072 16.942 1.00 42.96 1 ALA B CA 1
ATOM 656 C C . ALA B 1 1 ? 26.683 13.088 17.223 1.00 41.31 1 ALA B C 1
ATOM 657 O O . ALA B 1 1 ? 26.854 11.884 16.950 1.00 44.55 1 ALA B O 1
ATOM 659 N N . VAL B 1 2 ? 25.576 13.591 17.797 1.00 34.85 2 VAL B N 1
ATOM 660 C CA . VAL B 1 2 ? 24.297 12.864 18.001 1.00 31.51 2 VAL B CA 1
ATOM 661 C C . VAL B 1 2 ? 23.852 12.308 16.654 1.00 29.62 2 VAL B C 1
ATOM 662 O O . VAL B 1 2 ? 24.089 12.952 15.635 1.00 28.49 2 VAL 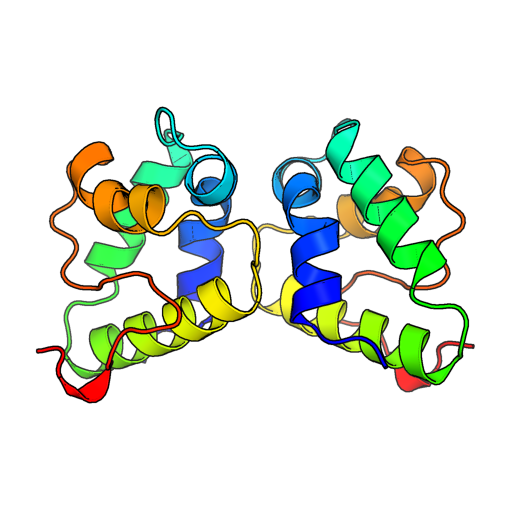B O 1
ATOM 666 N N . SER B 1 3 ? 23.246 11.128 16.647 1.00 27.53 3 SER B N 1
ATOM 667 C CA . SER B 1 3 ? 22.810 10.427 15.417 1.00 27.24 3 SER B CA 1
ATOM 668 C C . SER B 1 3 ? 21.420 10.929 14.992 1.00 26.20 3 SER B C 1
ATOM 669 O O . SER B 1 3 ? 20.632 11.451 15.886 1.00 22.25 3 SER B O 1
ATOM 672 N N . CYS B 1 4 ? 21.086 10.800 13.704 1.00 24.77 4 CYS B N 1
ATOM 673 C CA . CYS B 1 4 ? 19.679 11.035 13.253 1.00 26.33 4 CYS B CA 1
ATOM 674 C C . CYS B 1 4 ? 18.731 10.038 13.960 1.00 24.95 4 CYS B C 1
ATOM 675 O O . CYS B 1 4 ? 17.582 10.437 14.226 1.00 25.20 4 CYS B O 1
ATOM 678 N N . GLY B 1 5 ? 19.210 8.824 14.275 1.00 24.36 5 GLY B N 1
ATOM 679 C CA . GLY B 1 5 ? 18.437 7.845 15.059 1.00 23.93 5 GLY B CA 1
ATOM 680 C C . GLY B 1 5 ? 17.980 8.406 16.401 1.00 22.78 5 GLY B C 1
ATOM 681 O O . GLY B 1 5 ? 16.792 8.288 16.719 1.00 22.55 5 GLY B O 1
ATOM 682 N N . GLN B 1 6 ? 18.899 8.995 17.149 1.00 21.11 6 GLN B N 1
ATOM 683 C CA . GLN B 1 6 ? 18.663 9.660 18.440 1.00 22.04 6 GLN B CA 1
ATOM 684 C C . GLN B 1 6 ? 17.704 10.820 18.228 1.00 21.69 6 GLN B C 1
ATOM 685 O O . GLN B 1 6 ? 16.675 10.857 18.921 1.00 18.18 6 GLN B O 1
ATOM 691 N N . VAL B 1 7 ? 17.993 11.694 17.270 1.00 20.96 7 VAL B N 1
ATOM 692 C CA . VAL B 1 7 ? 17.169 12.930 17.042 1.00 21.94 7 VAL B CA 1
ATOM 693 C C . VAL B 1 7 ? 15.733 12.556 16.622 1.00 21.07 7 VAL B C 1
ATOM 694 O O . VAL B 1 7 ? 14.743 12.991 17.299 1.00 22.24 7 VAL B O 1
ATOM 698 N N . ASP B 1 8 ? 15.610 11.697 15.632 1.00 21.36 8 ASP B N 1
ATOM 699 C CA . ASP B 1 8 ? 14.313 11.260 15.063 1.00 20.91 8 ASP B CA 1
ATOM 700 C C . ASP B 1 8 ? 13.506 10.454 16.090 1.00 20.64 8 ASP B C 1
ATOM 701 O O . ASP B 1 8 ? 12.262 10.613 16.116 1.00 19.24 8 ASP B O 1
ATOM 706 N N . THR B 1 9 ? 14.180 9.623 16.895 1.00 19.34 9 THR B N 1
ATOM 707 C CA . THR B 1 9 ? 13.515 8.798 17.925 1.00 18.68 9 THR B CA 1
ATOM 708 C C . THR B 1 9 ? 12.929 9.743 18.983 1.00 18.96 9 THR B C 1
ATOM 709 O O . THR B 1 9 ? 11.736 9.570 19.354 1.00 19.00 9 THR B O 1
ATOM 713 N N . SER B 1 10 ? 13.704 10.727 19.427 1.00 19.38 10 SER B N 1
ATOM 714 C CA . SER B 1 10 ? 13.214 11.735 20.400 1.00 22.78 10 SER B CA 1
ATOM 715 C C . SER B 1 10 ? 11.939 12.416 19.892 1.00 22.02 10 SER B C 1
ATOM 716 O O . SER B 1 10 ? 11.016 12.632 20.739 1.00 23.40 10 SER B O 1
ATOM 719 N N . LEU B 1 11 ? 11.833 12.769 18.628 1.00 21.02 11 LEU B N 1
ATOM 720 C CA . LEU B 1 11 ? 10.624 13.495 18.145 1.00 22.04 11 LEU B CA 1
ATOM 721 C C . LEU B 1 11 ? 9.568 12.578 17.527 1.00 21.10 11 LEU B C 1
ATOM 722 O O . LEU B 1 11 ? 8.531 13.120 17.077 1.00 19.04 11 LEU B O 1
ATOM 727 N N . THR B 1 12 ? 9.745 11.261 17.583 1.00 21.81 12 THR B N 1
ATOM 728 C CA . THR B 1 12 ? 8.754 10.331 17.006 1.00 23.88 12 THR B CA 1
ATOM 729 C C . THR B 1 12 ? 7.358 10.590 17.588 1.00 22.96 12 THR B C 1
ATOM 730 O O . THR B 1 12 ? 6.411 10.731 16.822 1.00 21.74 12 THR B O 1
ATOM 734 N N . PRO B 1 13 ? 7.181 10.730 18.911 1.00 22.51 13 PRO B N 1
ATOM 735 C CA . PRO B 1 13 ? 5.862 10.990 19.501 1.00 24.51 13 PRO B CA 1
ATOM 736 C C . PRO B 1 13 ? 5.321 12.390 19.180 1.00 22.66 13 PRO B C 1
ATOM 737 O O . PRO B 1 13 ? 4.248 12.693 19.632 1.00 25.07 13 PRO B O 1
ATOM 741 N N . CYS B 1 14 ? 6.090 13.225 18.481 1.00 20.19 14 CYS B N 1
ATOM 742 C CA . CYS B 1 14 ? 5.627 14.587 18.115 1.00 19.34 14 CYS B CA 1
ATOM 743 C C . CYS B 1 14 ? 4.921 14.598 16.757 1.00 19.06 14 CYS B C 1
ATOM 744 O O . CYS B 1 14 ? 4.321 15.614 16.422 1.00 17.83 14 CYS B O 1
ATOM 747 N N . LEU B 1 15 ? 4.978 13.513 15.986 1.00 20.72 15 LEU B N 1
ATOM 748 C CA . LEU B 1 15 ? 4.472 13.538 14.595 1.00 21.61 15 LEU B CA 1
ATOM 749 C C . LEU B 1 15 ? 2.967 13.780 14.538 1.00 21.04 15 LEU B C 1
ATOM 750 O O . LEU B 1 15 ? 2.514 14.438 13.618 1.00 19.92 15 LEU B O 1
ATOM 755 N N A THR B 1 16 ? 2.208 13.291 15.515 0.50 20.59 16 THR B N 1
ATOM 756 N N B THR B 1 16 ? 2.208 13.299 15.517 0.50 20.39 16 THR B N 1
ATOM 757 C CA A THR B 1 16 ? 0.745 13.544 15.522 0.50 20.85 16 THR B CA 1
ATOM 758 C CA B THR B 1 16 ? 0.743 13.541 15.521 0.50 20.49 16 THR B CA 1
ATOM 759 C C A THR B 1 16 ? 0.529 15.059 15.537 0.50 20.23 16 THR B C 1
ATOM 760 C C B THR B 1 16 ? 0.520 15.056 15.545 0.50 20.03 16 THR B C 1
ATOM 761 O O A THR B 1 16 ? -0.108 15.597 14.596 0.50 20.81 16 THR B O 1
ATOM 762 O O B THR B 1 16 ? -0.113 15.591 14.599 0.50 20.59 16 THR B O 1
ATOM 769 N N . TYR B 1 17 ? 1.197 15.744 16.460 1.00 18.91 17 TYR B N 1
ATOM 770 C CA . TYR B 1 17 ? 1.108 17.208 16.636 1.00 17.61 17 TYR B CA 1
ATOM 771 C C . TYR B 1 17 ? 1.727 17.889 15.415 1.00 17.03 17 TYR B C 1
ATOM 772 O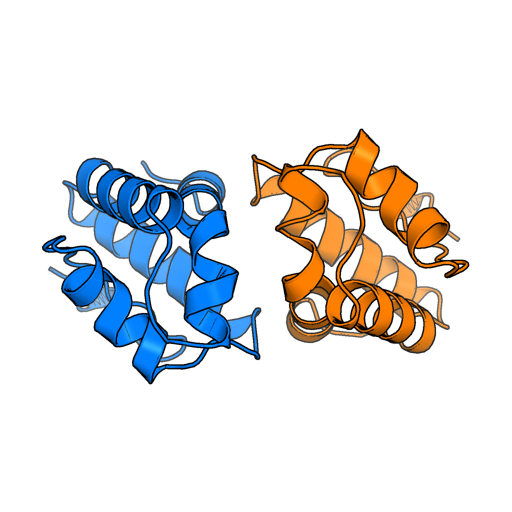 O . TYR B 1 17 ? 1.163 18.887 14.933 1.00 16.79 17 TYR B O 1
ATOM 781 N N . LEU B 1 18 ? 2.861 17.402 14.912 1.00 16.26 18 LEU B N 1
ATOM 782 C CA . LEU B 1 18 ? 3.538 18.120 13.791 1.00 17.57 18 LEU B CA 1
ATOM 783 C C . LEU B 1 18 ? 2.696 18.156 12.521 1.00 18.08 18 LEU B C 1
ATOM 784 O O . LEU B 1 18 ? 2.885 19.102 11.741 1.00 20.29 18 LEU B O 1
ATOM 789 N N . THR B 1 19 ? 1.828 17.167 12.338 1.00 19.20 19 THR B N 1
ATOM 790 C CA . THR B 1 19 ? 0.976 17.004 11.145 1.00 20.08 19 THR B CA 1
ATOM 791 C C . THR B 1 19 ? -0.422 17.586 11.406 1.00 21.23 19 THR B C 1
ATOM 792 O O . THR B 1 19 ? -1.038 18.011 10.443 1.00 22.48 19 THR B O 1
ATOM 796 N N . LYS B 1 20 ? -0.927 17.568 12.656 1.00 21.93 20 LYS B N 1
ATOM 797 C CA . LYS B 1 20 ? -2.309 18.035 12.940 1.00 23.94 20 LYS B CA 1
ATOM 798 C C . LYS B 1 20 ? -2.369 19.364 13.691 1.00 25.68 20 LYS B C 1
ATOM 799 O O . LYS B 1 20 ? -3.460 19.918 13.720 1.00 26.90 20 LYS B O 1
ATOM 805 N N . GLY B 1 21 ? -1.292 19.826 14.343 1.00 24.70 21 GLY B N 1
ATOM 806 C CA . GLY B 1 21 ? -1.395 20.904 15.340 1.00 22.65 21 GLY B CA 1
ATOM 807 C C . GLY B 1 21 ? -2.078 20.415 16.619 1.00 23.83 21 GLY B C 1
ATOM 808 O O . GLY B 1 21 ? -2.041 19.217 16.898 1.00 21.86 21 GLY B O 1
ATOM 809 N N . GLY B 1 22 ? -2.662 21.351 17.364 1.00 24.80 22 GLY B N 1
ATOM 810 C CA . GLY B 1 22 ? -3.289 21.156 18.672 1.00 25.26 22 GLY B CA 1
ATOM 811 C C . GLY B 1 22 ? -2.252 21.247 19.769 1.00 25.70 22 GLY B C 1
ATOM 812 O O . GLY B 1 22 ? -1.411 22.187 19.769 1.00 25.74 22 GLY B O 1
ATOM 813 N N . THR B 1 23 ? -2.209 20.241 20.632 1.00 25.18 23 THR B N 1
ATOM 814 C CA . THR B 1 23 ? -1.346 20.233 21.830 1.00 25.34 23 THR B CA 1
ATOM 815 C C . THR B 1 23 ? -0.402 19.050 21.723 1.00 25.07 23 THR B C 1
ATOM 816 O O . THR B 1 23 ? -0.865 17.925 21.552 1.00 25.62 23 THR B O 1
ATOM 820 N N . PRO B 1 24 ? 0.933 19.232 21.855 1.00 25.77 24 PRO B N 1
ATOM 821 C CA . PRO B 1 24 ? 1.852 18.084 21.912 1.00 25.24 24 PRO B CA 1
ATOM 822 C C . PRO B 1 24 ? 1.601 17.130 23.093 1.00 26.32 24 PRO B C 1
ATOM 823 O O . PRO B 1 24 ? 1.212 17.571 24.157 1.00 26.89 24 PRO B O 1
ATOM 827 N N . SER B 1 25 ? 1.850 15.840 22.865 1.00 27.33 25 SER B N 1
ATOM 828 C CA . SER B 1 25 ? 1.755 14.761 23.875 1.00 27.83 25 SER B CA 1
ATOM 829 C C . SER B 1 25 ? 2.839 14.921 24.932 1.00 27.40 25 SER B C 1
ATOM 830 O O . SER B 1 25 ? 3.912 15.561 24.685 1.00 23.75 25 SER B O 1
ATOM 833 N N . THR B 1 26 ? 2.554 14.418 26.117 1.00 27.38 26 THR B N 1
ATOM 834 C CA . THR B 1 26 ? 3.537 14.349 27.237 1.00 27.96 26 THR B CA 1
ATOM 835 C C . THR B 1 26 ? 4.858 13.806 26.692 1.00 25.28 26 THR B C 1
ATOM 836 O O . THR B 1 26 ? 5.895 14.450 26.953 1.00 22.79 26 THR B O 1
ATOM 840 N N . GLN B 1 27 ? 4.822 12.676 25.976 1.00 25.72 27 GLN B N 1
ATOM 841 C CA . GLN B 1 27 ? 6.061 12.007 25.511 1.00 27.96 27 GLN B CA 1
ATOM 842 C C . GLN B 1 27 ? 6.683 12.894 24.450 1.00 25.38 27 GLN B C 1
ATOM 843 O O . GLN B 1 27 ? 7.906 12.869 24.350 1.00 27.00 27 GLN B O 1
ATOM 849 N N . CYS B 1 28 ? 5.873 13.599 23.652 1.00 23.53 28 CYS B N 1
ATOM 850 C CA . CYS B 1 28 ? 6.404 14.580 22.683 1.00 20.75 28 CYS B CA 1
ATOM 851 C C . CYS B 1 28 ? 7.203 15.655 23.426 1.00 19.53 28 CYS B C 1
ATOM 852 O O . CYS B 1 28 ? 8.367 15.850 23.101 1.00 16.89 28 CYS B O 1
ATOM 855 N N . CYS B 1 29 ? 6.644 16.291 24.458 1.00 19.92 29 CYS B N 1
ATOM 856 C CA . CYS B 1 29 ? 7.418 17.311 25.214 1.00 21.17 29 CYS B CA 1
ATOM 857 C C . CYS B 1 29 ? 8.669 16.701 25.869 1.00 21.27 29 CYS B C 1
ATOM 858 O O . CYS B 1 29 ? 9.752 17.363 25.857 1.00 20.45 29 CYS B O 1
ATOM 861 N N . SER B 1 30 ? 8.588 15.477 26.385 1.00 21.16 30 SER B N 1
ATOM 862 C CA . SER B 1 30 ? 9.751 14.796 27.002 1.00 20.92 30 SER B CA 1
ATOM 863 C C . SER B 1 30 ? 10.830 14.620 25.932 1.00 19.63 30 SER B C 1
ATOM 864 O O . SER B 1 30 ? 12.023 14.847 26.195 1.00 19.03 30 SER B O 1
ATOM 867 N N . GLY B 1 31 ? 10.406 14.325 24.716 1.00 18.05 31 GLY B N 1
ATOM 868 C CA . GLY B 1 31 ? 11.325 14.125 23.599 1.00 17.82 31 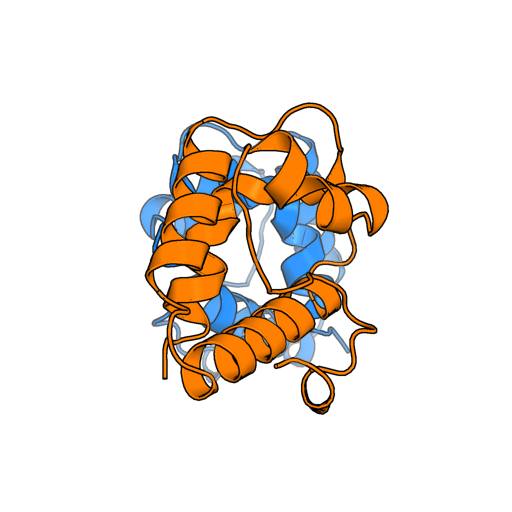GLY B CA 1
ATOM 869 C C . GLY B 1 31 ? 11.987 15.423 23.213 1.00 17.82 31 GLY B C 1
ATOM 870 O O . GLY B 1 31 ? 13.150 15.382 22.844 1.00 16.95 31 GLY B O 1
ATOM 871 N N . VAL B 1 32 ? 11.260 16.548 23.234 1.00 16.94 32 VAL B N 1
ATOM 872 C CA . VAL B 1 32 ? 11.818 17.874 22.858 1.00 16.34 32 VAL B CA 1
ATOM 873 C C . VAL B 1 32 ? 12.824 18.274 23.923 1.00 17.43 32 VAL B C 1
ATOM 874 O O . VAL B 1 32 ? 13.894 18.806 23.562 1.00 16.02 32 VAL B O 1
ATOM 878 N N . ARG B 1 33 ? 12.463 18.061 25.177 1.00 18.55 33 ARG B N 1
ATOM 879 C CA . ARG B 1 33 ? 13.436 18.222 26.292 1.00 22.22 33 ARG B CA 1
ATOM 880 C C . ARG B 1 33 ? 14.692 17.370 26.052 1.00 21.16 33 ARG B C 1
ATOM 881 O O . ARG B 1 33 ? 15.758 17.889 26.305 1.00 20.29 33 ARG B O 1
ATOM 889 N N . SER B 1 34 ? 14.579 16.120 25.599 1.00 21.28 34 SER B N 1
ATOM 890 C CA . SER B 1 34 ? 15.774 15.255 25.377 1.00 23.06 34 SER B CA 1
ATOM 891 C C . SER B 1 34 ? 16.604 15.889 24.277 1.00 21.05 34 SER B C 1
ATOM 892 O O . SER B 1 34 ? 17.800 15.842 24.366 1.00 21.90 34 SER B O 1
ATOM 895 N N . LEU B 1 35 ? 15.958 16.405 23.245 1.00 20.52 35 LEU B N 1
ATOM 896 C CA . LEU B 1 35 ? 16.651 17.047 22.118 1.00 21.75 35 LEU B CA 1
ATOM 897 C C . LEU B 1 35 ? 17.500 18.216 22.627 1.00 20.47 35 LEU B C 1
ATOM 898 O O . LEU B 1 35 ? 18.657 18.361 22.194 1.00 19.05 35 LEU B O 1
ATOM 903 N N . LYS B 1 36 ? 16.915 19.077 23.458 1.00 19.72 36 LYS B N 1
ATOM 904 C CA . LYS B 1 36 ? 17.628 20.203 24.082 1.00 20.32 36 LYS B CA 1
ATOM 905 C C . LYS B 1 36 ? 18.843 19.671 24.859 1.00 20.84 36 LYS B C 1
ATOM 906 O O . LYS B 1 36 ? 19.961 20.169 24.637 1.00 20.34 36 LYS B O 1
ATOM 912 N N . SER B 1 37 ? 18.682 18.650 25.682 1.00 22.06 37 SER B N 1
ATOM 913 C CA . SER B 1 37 ? 19.799 18.195 26.540 1.00 24.23 37 SER B CA 1
ATOM 914 C C . SER B 1 37 ? 20.906 17.558 25.702 1.00 25.69 37 SER B C 1
ATOM 915 O O . SER B 1 37 ? 22.020 17.525 26.221 1.00 24.27 37 SER B O 1
ATOM 918 N N . MET B 1 38 ? 20.644 17.088 24.471 1.00 25.79 38 MET B N 1
ATOM 919 C CA . MET B 1 38 ? 21.683 16.372 23.675 1.00 27.35 38 MET B CA 1
ATOM 920 C C . MET B 1 38 ? 22.389 17.327 22.676 1.00 24.84 38 MET B C 1
ATOM 921 O O . MET B 1 38 ? 23.339 16.921 21.994 1.00 25.35 38 MET B O 1
ATOM 926 N N . THR B 1 39 ? 22.014 18.594 22.625 1.00 22.86 39 THR B N 1
ATOM 927 C CA . THR B 1 39 ? 22.524 19.571 21.626 1.00 24.82 39 THR B CA 1
ATOM 928 C C . THR B 1 39 ? 23.276 20.744 22.284 1.00 23.39 39 THR B C 1
ATOM 929 O O . THR B 1 39 ? 23.168 21.868 21.782 1.00 26.01 39 THR B O 1
ATOM 933 N N . GLY B 1 40 ? 24.116 20.500 23.290 1.00 22.90 40 GLY B N 1
ATOM 934 C CA . GLY B 1 40 ? 24.914 21.561 23.915 1.00 22.30 40 GLY B CA 1
ATOM 935 C C . GLY B 1 40 ? 26.065 22.059 23.042 1.00 21.66 40 GLY B C 1
ATOM 936 O O . GLY B 1 40 ? 26.617 23.099 23.354 1.00 21.30 40 GLY B O 1
ATOM 937 N N . THR B 1 41 ? 26.596 21.284 22.111 1.00 21.23 41 THR B N 1
ATOM 938 C CA . THR B 1 41 ? 27.776 21.776 21.356 1.00 20.97 41 THR B CA 1
ATOM 939 C C . THR B 1 41 ? 27.292 22.294 20.010 1.00 21.29 41 THR B C 1
ATOM 940 O O . THR B 1 41 ? 26.284 21.767 19.475 1.00 18.52 41 THR B O 1
ATOM 944 N N . LYS B 1 42 ? 28.060 23.187 19.400 1.00 23.08 42 LYS B N 1
ATOM 945 C CA . LYS B 1 42 ? 27.840 23.534 17.973 1.00 25.64 42 LYS B CA 1
ATOM 946 C C . LYS B 1 42 ? 27.728 22.283 17.075 1.00 24.24 42 LYS B C 1
ATOM 947 O O . LYS B 1 42 ? 26.847 22.259 16.204 1.00 22.03 42 LYS B O 1
ATOM 953 N N . ALA B 1 43 ? 28.606 21.282 17.214 1.00 25.03 43 ALA B N 1
ATOM 954 C CA . ALA B 1 43 ? 28.567 20.090 16.332 1.00 24.62 43 ALA B CA 1
ATOM 955 C C . ALA B 1 43 ? 27.195 19.397 16.424 1.00 24.46 43 ALA B C 1
ATOM 956 O O . ALA B 1 43 ? 26.612 18.976 15.376 1.00 22.37 43 ALA B O 1
ATOM 958 N N . ASP B 1 44 ? 26.695 19.246 17.646 1.00 23.67 44 ASP B N 1
ATOM 959 C CA . ASP B 1 44 ? 25.436 18.527 17.941 1.00 23.77 44 ASP B CA 1
ATOM 960 C C . ASP B 1 44 ? 24.278 19.358 17.383 1.00 21.42 44 ASP B C 1
ATOM 961 O O . ASP B 1 44 ? 23.355 18.750 16.864 1.00 20.67 44 ASP B O 1
ATOM 966 N N . ARG B 1 45 ? 24.308 20.688 17.508 1.00 20.85 45 ARG B N 1
ATOM 967 C CA . ARG B 1 45 ? 23.217 21.541 16.969 1.00 22.40 45 ARG B CA 1
ATOM 968 C C . ARG B 1 45 ? 23.193 21.440 15.450 1.00 23.32 45 ARG B C 1
ATOM 969 O O . ARG B 1 45 ? 22.117 21.330 14.858 1.00 21.66 45 ARG B O 1
ATOM 977 N N . GLN B 1 46 ? 24.367 21.494 14.826 1.00 24.66 46 GLN B N 1
ATOM 978 C CA . GLN B 1 46 ? 24.498 21.287 13.376 1.00 25.79 46 GLN B CA 1
ATOM 979 C C . GLN B 1 46 ? 23.915 19.933 12.987 1.00 23.45 46 GLN B C 1
ATOM 980 O O . GLN B 1 46 ? 23.102 19.903 12.040 1.00 21.49 46 GLN B O 1
ATOM 986 N N . ALA B 1 47 ? 24.362 18.868 13.671 1.00 22.43 47 ALA B N 1
ATOM 987 C CA . ALA B 1 47 ? 23.903 17.496 13.406 1.00 23.73 47 ALA B CA 1
ATOM 988 C C . ALA B 1 47 ? 22.386 17.469 13.565 1.00 22.97 47 ALA B C 1
ATOM 989 O O . ALA B 1 47 ? 21.692 16.958 12.641 1.00 24.39 47 ALA B O 1
ATOM 991 N N . ALA B 1 48 ? 21.859 18.003 14.666 1.00 22.08 48 ALA B N 1
ATOM 992 C CA . ALA B 1 48 ? 20.408 17.915 14.926 1.00 22.06 48 ALA B CA 1
ATOM 993 C C . ALA B 1 48 ? 19.678 18.646 13.801 1.00 22.75 48 ALA B C 1
ATOM 994 O O . ALA B 1 48 ? 18.772 18.044 13.178 1.00 21.32 48 ALA B O 1
ATOM 996 N N . CYS B 1 49 ? 20.124 19.860 13.495 1.00 23.09 49 CYS B N 1
ATOM 997 C CA . CYS B 1 49 ? 19.473 20.670 12.439 1.00 27.27 49 CYS B CA 1
ATOM 998 C C . CYS B 1 49 ? 19.389 19.856 11.127 1.00 26.63 49 CYS B C 1
ATOM 999 O O . CYS B 1 49 ? 18.314 19.823 10.532 1.00 26.04 49 CYS B O 1
ATOM 1002 N N . ASN B 1 50 ? 20.511 19.289 10.656 1.00 27.19 50 ASN B N 1
ATOM 1003 C CA . ASN B 1 50 ? 20.562 18.442 9.424 1.00 27.31 50 ASN B CA 1
ATOM 1004 C C . ASN B 1 50 ? 19.499 17.313 9.521 1.00 24.72 50 ASN B C 1
ATOM 1005 O O . ASN B 1 50 ? 18.684 17.172 8.582 1.00 21.05 50 ASN B O 1
ATOM 1010 N N . CYS B 1 51 ? 19.584 16.491 10.567 1.00 22.90 51 CYS B N 1
ATOM 1011 C CA . CYS B 1 51 ? 18.661 15.341 10.806 1.00 24.93 51 CYS B CA 1
ATOM 1012 C C . CYS B 1 51 ? 17.213 15.801 10.732 1.00 24.43 51 CYS B C 1
ATOM 1013 O O . CYS B 1 51 ? 16.414 15.111 10.059 1.00 24.00 51 CYS B O 1
ATOM 1016 N N . LEU B 1 52 ? 16.886 16.932 11.323 1.00 24.07 52 LEU B N 1
ATOM 1017 C CA . LEU B 1 52 ? 15.461 17.371 11.400 1.00 26.16 52 LEU B CA 1
ATOM 1018 C C . LEU B 1 52 ? 15.024 17.963 10.076 1.00 25.74 52 LEU B C 1
ATOM 1019 O O . LEU B 1 52 ? 13.845 17.854 9.759 1.00 23.72 52 LEU B O 1
ATOM 1024 N N . LYS B 1 53 ? 15.968 18.569 9.331 1.00 25.53 53 LYS B N 1
ATOM 1025 C CA . LYS B 1 53 ? 15.709 19.028 7.960 1.00 26.90 53 LYS B CA 1
ATOM 1026 C C . LYS B 1 53 ? 15.387 17.813 7.077 1.00 25.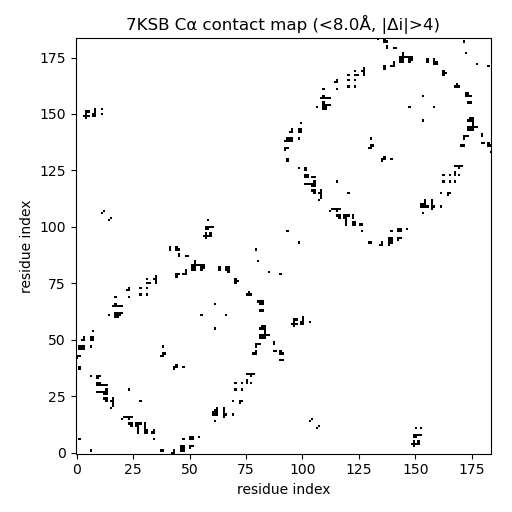44 53 LYS B C 1
ATOM 1027 O O . LYS B 1 53 ? 14.443 17.879 6.320 1.00 24.39 53 LYS B O 1
ATOM 1033 N N . GLN B 1 54 ? 16.192 16.766 7.130 1.00 26.12 54 GLN B N 1
ATOM 1034 C CA . GLN B 1 54 ? 15.959 15.519 6.356 1.00 27.76 54 GLN B CA 1
ATOM 1035 C C . GLN B 1 54 ? 14.612 14.891 6.743 1.00 26.30 54 GLN B C 1
ATOM 1036 O O . GLN B 1 54 ? 13.874 14.465 5.831 1.00 26.15 54 GLN B O 1
ATOM 1042 N N . ALA B 1 55 ? 14.259 14.875 8.027 1.00 26.17 55 ALA B N 1
ATOM 1043 C CA . ALA B 1 55 ? 12.962 14.318 8.531 1.00 25.33 55 ALA B CA 1
ATOM 1044 C C . ALA B 1 55 ? 11.781 15.117 7.991 1.00 25.62 55 ALA B C 1
ATOM 1045 O O . ALA B 1 55 ? 10.858 14.512 7.416 1.00 25.72 55 ALA B O 1
ATOM 1047 N N . ALA B 1 56 ? 11.848 16.434 8.117 1.00 25.40 56 ALA B N 1
ATOM 1048 C CA . ALA B 1 56 ? 10.826 17.375 7.639 1.00 28.29 56 ALA B CA 1
ATOM 1049 C C . ALA B 1 56 ? 10.668 17.264 6.112 1.00 29.75 56 ALA B C 1
ATOM 1050 O O . ALA B 1 56 ? 9.506 17.324 5.669 1.00 28.57 56 ALA B O 1
ATOM 1052 N N . ALA B 1 57 ? 11.764 17.058 5.347 1.00 27.83 57 ALA B N 1
ATOM 1053 C CA . ALA B 1 57 ? 11.720 16.795 3.900 1.00 28.82 57 ALA B CA 1
ATOM 1054 C C . ALA B 1 57 ? 10.948 15.495 3.615 1.00 27.93 57 ALA B C 1
ATOM 1055 O O . ALA B 1 57 ? 10.115 15.510 2.697 1.00 30.59 57 ALA B O 1
ATOM 1057 N N . ARG B 1 58 ? 11.197 14.406 4.341 1.00 26.80 58 ARG B N 1
ATOM 1058 C CA . ARG B 1 58 ? 10.589 13.085 4.034 1.00 28.50 58 ARG B CA 1
ATOM 1059 C C . ARG B 1 58 ? 9.123 13.042 4.523 1.00 26.99 58 ARG B C 1
ATOM 1060 O O . ARG B 1 58 ? 8.308 12.341 3.902 1.00 26.73 58 ARG B O 1
ATOM 1068 N N . TYR B 1 59 ? 8.810 13.695 5.634 1.00 23.04 59 TYR B N 1
ATOM 1069 C CA . TYR B 1 59 ? 7.454 13.599 6.243 1.00 23.30 59 TYR B CA 1
ATOM 1070 C C . TYR B 1 59 ? 6.623 14.766 5.725 1.00 20.22 59 TYR B C 1
ATOM 1071 O O . TYR B 1 59 ? 6.659 15.834 6.302 1.00 18.92 59 TYR B O 1
ATOM 1080 N N . GLN B 1 60 ? 5.923 14.523 4.630 1.00 19.22 60 GLN B N 1
ATOM 1081 C CA . GLN B 1 60 ? 5.259 15.574 3.834 1.00 19.05 60 GLN B CA 1
ATOM 1082 C C . GLN B 1 60 ? 4.079 16.187 4.592 1.00 18.07 60 GLN B C 1
ATOM 1083 O O . GLN B 1 60 ? 3.679 17.298 4.205 1.00 17.16 60 GLN B O 1
ATOM 1089 N N . GLY B 1 61 ? 3.535 15.495 5.604 1.00 18.02 61 GLY B N 1
ATOM 1090 C CA . GLY B 1 61 ? 2.377 15.994 6.362 1.00 18.65 61 GLY B CA 1
ATOM 1091 C C . GLY B 1 61 ? 2.772 17.053 7.378 1.00 19.39 61 GLY B C 1
ATOM 1092 O O . GLY B 1 61 ? 1.882 17.588 8.032 1.00 20.72 61 GLY B O 1
ATOM 1093 N N . ILE B 1 62 ? 4.054 17.274 7.620 1.00 19.80 62 ILE B N 1
ATOM 1094 C CA . ILE B 1 62 ? 4.484 18.208 8.695 1.00 20.70 62 ILE B CA 1
ATOM 1095 C C . ILE B 1 62 ? 4.055 19.639 8.347 1.00 22.16 62 ILE B C 1
ATOM 1096 O O . ILE B 1 62 ? 4.258 20.095 7.216 1.00 23.49 62 ILE B O 1
ATOM 1101 N N . LYS B 1 63 ? 3.344 20.267 9.273 1.00 24.56 63 LYS B N 1
ATOM 1102 C CA . LYS B 1 63 ? 2.922 21.670 9.123 1.00 28.40 63 LYS B CA 1
ATOM 1103 C C . LYS B 1 63 ? 4.040 22.529 9.673 1.00 26.65 63 LYS B C 1
ATOM 1104 O O . LYS B 1 63 ? 4.382 22.359 10.828 1.00 23.56 63 LYS B O 1
ATOM 1110 N N . ASP B 1 64 ? 4.566 23.452 8.874 1.00 26.51 64 ASP B N 1
ATOM 1111 C CA . ASP B 1 64 ? 5.661 24.333 9.350 1.00 28.64 64 ASP B CA 1
ATOM 1112 C C . ASP B 1 64 ? 5.194 25.133 10.588 1.00 26.17 64 ASP B C 1
ATOM 1113 O O . ASP B 1 64 ? 5.980 25.302 11.514 1.00 25.80 64 ASP B O 1
ATOM 1118 N N . ALA B 1 65 ? 3.976 25.650 10.575 1.00 23.56 65 ALA B N 1
ATOM 1119 C CA . ALA B 1 65 ? 3.453 26.376 11.744 1.00 23.43 65 ALA B CA 1
ATOM 1120 C C . ALA B 1 65 ? 3.608 25.510 12.998 1.00 21.04 65 ALA B C 1
ATOM 1121 O O . ALA B 1 65 ? 4.118 26.030 14.000 1.00 20.80 65 ALA B O 1
ATOM 1123 N N . ALA B 1 66 ? 3.203 24.234 12.965 1.00 19.59 66 ALA B N 1
ATOM 1124 C CA . ALA B 1 66 ? 3.279 23.349 14.154 1.00 17.74 66 ALA B CA 1
ATOM 1125 C C . ALA B 1 66 ? 4.731 23.141 14.542 1.00 18.28 66 ALA B C 1
ATOM 1126 O O . ALA B 1 66 ? 5.047 23.207 15.762 1.00 18.43 66 ALA B O 1
ATOM 1128 N N . ALA B 1 67 ? 5.621 22.943 13.554 1.00 17.47 67 ALA B N 1
ATOM 1129 C CA . ALA B 1 67 ? 7.051 22.715 13.823 1.00 17.62 67 ALA B CA 1
ATOM 1130 C C . ALA B 1 67 ? 7.632 23.912 14.574 1.00 18.29 67 ALA B C 1
ATOM 1131 O O . ALA B 1 67 ? 8.403 23.747 15.561 1.00 18.86 67 ALA B O 1
ATOM 1133 N N . ALA B 1 68 ? 7.332 25.121 14.135 1.00 19.43 68 ALA B N 1
ATOM 1134 C CA . ALA B 1 68 ? 7.929 26.353 14.683 1.00 19.49 68 ALA B CA 1
ATOM 1135 C C . ALA B 1 68 ? 7.352 26.659 16.073 1.00 19.13 68 ALA B C 1
ATOM 1136 O O . ALA B 1 68 ? 8.008 27.362 16.810 1.00 18.75 68 ALA B O 1
ATOM 1138 N N . ALA B 1 69 ? 6.193 26.121 16.422 1.00 17.66 69 ALA B N 1
ATOM 1139 C CA . ALA B 1 69 ? 5.545 26.298 17.742 1.00 19.40 69 ALA B CA 1
ATOM 1140 C C . ALA B 1 69 ? 5.882 25.145 18.690 1.00 19.12 69 ALA B C 1
ATOM 1141 O O . ALA B 1 69 ? 5.627 25.350 19.858 1.00 19.80 69 ALA B O 1
ATOM 1143 N N . LEU B 1 70 ? 6.554 24.076 18.242 1.00 18.71 70 LEU B N 1
ATOM 1144 C CA . LEU B 1 70 ? 6.701 22.831 19.052 1.00 18.35 70 LEU B CA 1
ATOM 1145 C C . LEU B 1 70 ? 7.398 23.184 20.374 1.00 19.28 70 LEU B C 1
ATOM 1146 O O . LEU B 1 70 ? 6.885 22.865 21.421 1.00 17.22 70 LEU B O 1
ATOM 1151 N N . SER B 1 71 ? 8.565 23.824 20.323 1.00 19.91 71 SER B N 1
ATOM 1152 C CA . SER B 1 71 ? 9.357 24.079 21.552 1.00 20.32 71 SER B CA 1
ATOM 1153 C C . SER B 1 71 ? 8.628 25.032 22.499 1.00 22.20 71 SER B C 1
ATOM 1154 O O . SER B 1 71 ? 8.578 24.732 23.707 1.00 23.85 71 SER B O 1
ATOM 1157 N N . GLN B 1 72 ? 8.050 26.107 21.998 1.00 23.02 72 GLN B N 1
ATOM 1158 C CA . GLN B 1 72 ? 7.177 27.044 22.759 1.00 25.93 72 GLN B CA 1
ATOM 1159 C C . GLN B 1 72 ? 6.051 26.275 23.465 1.00 25.71 72 GLN B C 1
ATOM 1160 O O . GLN B 1 72 ? 5.870 26.520 24.661 1.00 25.37 72 GLN B O 1
ATOM 1166 N N . LYS B 1 73 ? 5.312 25.407 22.757 1.00 23.51 73 LYS B N 1
ATOM 1167 C CA . LYS B 1 73 ? 4.166 24.693 23.357 1.00 25.93 73 LYS B CA 1
ATOM 1168 C C . LYS B 1 73 ? 4.636 23.663 24.388 1.00 25.81 73 LYS B C 1
ATOM 1169 O O . LYS B 1 73 ? 3.865 23.360 25.296 1.00 25.50 73 LYS B O 1
ATOM 1175 N N . CYS B 1 74 ? 5.878 23.185 24.267 1.00 23.05 74 CYS B N 1
ATOM 1176 C CA . CYS B 1 74 ? 6.437 22.222 25.234 1.00 22.53 74 CYS B CA 1
ATOM 1177 C C . CYS B 1 74 ? 7.122 22.969 26.364 1.00 21.38 74 CYS B C 1
ATOM 1178 O O . CYS B 1 74 ? 7.563 22.312 27.278 1.00 23.05 74 CYS B O 1
ATOM 1181 N N . GLY B 1 75 ? 7.230 24.293 26.291 1.00 20.79 75 GLY B N 1
ATOM 1182 C CA . GLY B 1 75 ? 7.918 25.091 27.325 1.00 20.16 75 GLY B CA 1
ATOM 1183 C C . GLY B 1 75 ? 9.398 24.825 27.340 1.00 19.41 75 GLY B C 1
ATOM 1184 O O . GLY B 1 75 ? 9.971 24.954 28.401 1.00 19.39 75 GLY B O 1
ATOM 1185 N N . VAL B 1 76 ? 9.971 24.468 26.185 1.00 18.90 76 VAL B N 1
ATOM 1186 C CA . VAL B 1 76 ? 11.404 24.115 26.018 1.00 18.78 76 VAL B CA 1
ATOM 1187 C C . VAL B 1 76 ? 12.097 25.216 25.208 1.00 19.37 76 VAL B C 1
ATOM 1188 O O . VAL B 1 76 ? 11.647 25.553 24.128 1.00 18.28 76 VAL B O 1
ATOM 1192 N N . GLN B 1 77 ? 13.170 25.786 25.726 1.00 20.06 77 GLN B N 1
ATOM 1193 C CA A GLN B 1 77 ? 13.988 26.770 24.972 0.60 21.78 77 GLN B CA 1
ATOM 1194 C CA B GLN B 1 77 ? 14.029 26.759 25.014 0.40 22.40 77 GLN B CA 1
ATOM 1195 C C . GLN B 1 77 ? 14.877 25.938 24.036 1.00 22.50 77 GLN B C 1
ATOM 1196 O O . GLN B 1 77 ? 15.938 25.494 24.469 1.00 24.38 77 GLN B O 1
ATOM 1207 N N . LEU B 1 78 ? 14.367 25.611 22.858 1.00 35.24 78 LEU B N 1
ATOM 1208 C CA . LEU B 1 78 ? 15.130 24.738 21.925 1.00 37.83 78 LEU B CA 1
ATOM 1209 C C . LEU B 1 78 ? 15.659 25.603 20.789 1.00 41.52 78 LEU B C 1
ATOM 1210 O O . LEU B 1 78 ? 14.855 26.102 19.986 1.00 42.85 78 LEU B O 1
ATOM 1215 N N . SER B 1 79 ? 16.984 25.667 20.721 1.00 49.77 79 SER B N 1
ATOM 1216 C CA . SER B 1 79 ? 17.804 26.514 19.822 1.00 51.99 79 SER B CA 1
ATOM 1217 C C . SER B 1 79 ? 18.041 25.846 18.461 1.00 53.81 79 SER B C 1
ATOM 1218 O O . SER B 1 79 ? 19.130 26.128 17.870 1.00 56.38 79 SER B O 1
ATOM 1221 N N . VAL B 1 80 ? 17.096 25.027 17.955 1.00 52.23 80 VAL B N 1
ATOM 1222 C CA . VAL B 1 80 ? 17.208 24.353 16.618 1.00 48.97 80 VAL B CA 1
ATOM 1223 C C . VAL B 1 80 ? 15.849 24.399 15.929 1.00 49.67 80 VAL B C 1
ATOM 1224 O O . VAL B 1 80 ? 14.909 23.766 16.394 1.00 47.05 80 VAL B O 1
ATOM 1228 N N . PRO B 1 81 ? 15.707 25.107 14.779 1.00 51.49 81 PRO B N 1
ATOM 1229 C CA . PRO B 1 81 ? 14.457 25.098 14.022 1.00 50.12 81 PRO B CA 1
ATOM 1230 C C . PRO B 1 81 ? 14.270 23.782 13.251 1.00 47.66 81 PRO B C 1
ATOM 1231 O O . PRO B 1 81 ? 15.236 23.060 12.970 1.00 48.04 81 PRO B O 1
ATOM 1235 N N . ILE B 1 82 ? 13.012 23.487 12.946 1.00 47.09 82 ILE B N 1
ATOM 1236 C CA . ILE B 1 82 ? 12.567 22.223 12.297 1.00 46.40 82 ILE B CA 1
ATOM 1237 C C . ILE B 1 82 ? 11.836 22.651 11.029 1.00 47.96 82 ILE B C 1
ATOM 1238 O O . ILE B 1 82 ? 10.711 23.150 11.164 1.00 46.68 82 ILE B O 1
ATOM 1243 N N . SER B 1 83 ? 12.488 22.512 9.873 1.00 45.17 83 SER B N 1
ATOM 1244 C CA . SER B 1 83 ? 11.933 22.892 8.552 1.00 45.76 83 SER B CA 1
ATOM 1245 C C . SER B 1 83 ? 12.803 22.329 7.431 1.00 46.46 83 SER B C 1
ATOM 1246 O O . SER B 1 83 ? 14.041 22.249 7.616 1.00 45.28 83 SER B O 1
ATOM 1249 N N . ARG B 1 84 ? 12.176 21.984 6.301 1.00 48.24 84 ARG B N 1
ATOM 1250 C CA . ARG B 1 84 ? 12.890 21.474 5.099 1.00 48.69 84 ARG B CA 1
ATOM 1251 C C . ARG B 1 84 ? 13.675 22.622 4.431 1.00 48.23 84 ARG B C 1
ATOM 1252 O O . ARG B 1 84 ? 14.540 22.295 3.588 1.00 47.14 84 ARG B O 1
ATOM 1260 N N . LYS B 1 85 ? 13.433 23.885 4.827 1.00 48.19 85 LYS B N 1
ATOM 1261 C CA . LYS B 1 85 ? 13.938 25.116 4.147 1.00 51.57 85 LYS B CA 1
ATOM 1262 C C . LYS B 1 85 ? 14.953 25.896 5.008 1.00 50.93 85 LYS B C 1
ATOM 1263 O O . LYS B 1 85 ? 15.319 27.021 4.604 1.00 53.21 85 LYS B O 1
ATOM 1269 N N . THR B 1 86 ? 15.398 25.365 6.152 1.00 51.80 86 THR B N 1
ATOM 1270 C CA . THR B 1 86 ? 16.312 26.126 7.038 1.00 48.24 86 THR B CA 1
ATOM 1271 C C . THR B 1 86 ? 17.731 26.004 6.500 1.00 44.18 86 THR B C 1
ATOM 1272 O O . THR B 1 86 ? 18.098 24.942 5.959 1.00 40.12 86 THR B O 1
ATOM 1276 N N . ASP B 1 87 ? 18.483 27.086 6.641 1.00 41.34 87 ASP B N 1
ATOM 1277 C CA . ASP B 1 87 ? 19.932 27.036 6.383 1.00 37.57 87 ASP B CA 1
ATOM 1278 C C . ASP B 1 87 ? 20.637 26.636 7.674 1.00 33.79 87 ASP B C 1
ATOM 1279 O O . ASP B 1 87 ? 20.847 27.508 8.545 1.00 31.24 87 ASP B O 1
ATOM 1284 N N . CYS B 1 88 ? 21.064 25.379 7.731 1.00 32.47 88 CYS B N 1
ATOM 1285 C CA . CYS B 1 88 ? 21.645 24.759 8.949 1.00 32.51 88 CYS B CA 1
ATOM 1286 C C . CYS B 1 88 ? 23.026 25.381 9.188 1.00 33.65 88 CYS B C 1
ATOM 1287 O O . CYS B 1 88 ? 23.449 25.424 10.365 1.00 37.10 88 CYS B O 1
ATOM 1290 N N . SER B 1 89 ? 23.680 25.898 8.140 1.00 32.71 89 SER B N 1
ATOM 1291 C CA . SER B 1 89 ? 25.029 26.517 8.258 1.00 35.73 89 SER B CA 1
ATOM 1292 C C . SER B 1 89 ? 24.969 27.913 8.910 1.00 37.25 89 SER B C 1
ATOM 1293 O O . SER B 1 89 ? 25.998 28.388 9.400 1.00 39.26 89 SER B O 1
ATOM 1296 N N . LYS B 1 90 ? 23.804 28.539 8.970 1.00 38.90 90 LYS B N 1
ATOM 1297 C CA . LYS B 1 90 ? 23.621 29.902 9.544 1.00 43.92 90 LYS B CA 1
ATOM 1298 C C . LYS B 1 90 ? 23.262 29.820 11.032 1.00 46.77 90 LYS B C 1
ATOM 1299 O O . LYS B 1 90 ? 23.024 30.881 11.648 1.00 47.99 90 LYS B O 1
ATOM 1305 N N . ILE B 1 91 ? 23.152 28.608 11.567 1.00 49.48 91 ILE B N 1
ATOM 1306 C CA . ILE B 1 91 ? 22.772 28.329 12.982 1.00 52.14 91 ILE B CA 1
ATOM 1307 C C . ILE B 1 91 ? 24.039 28.453 13.825 1.00 57.44 91 ILE B C 1
ATOM 1308 O O . ILE B 1 91 ? 25.083 27.908 13.411 1.00 54.89 91 ILE B O 1
ATOM 1313 N N . SER B 1 92 ? 23.923 29.085 14.988 1.00 49.52 92 SER B N 1
ATOM 1314 C CA . SER B 1 92 ? 24.976 29.156 16.037 1.00 54.70 92 SER B CA 1
ATOM 1315 C C . SER B 1 92 ? 25.092 27.808 16.776 1.00 54.56 92 SER B C 1
ATOM 1316 O O . SER B 1 92 ? 24.134 27.049 16.903 1.00 51.74 92 SER B O 1
#

Secondary structure (DSSP, 8-state):
---HHHHHHHTGGGHHHHHH-S---HHHHHHHHHHHHH--SHHHHHHHHHHHHHHHHH-TT--HHHHHHHHHHTT--------TT--GGG--/---HHHHHHHHGGGHHHHHH-S---HHHHHHHHHHHHH--SHHHHHHHHHHHHHHHHH-TT--HHHHHHHHHHHT--------TT--GGG--